Protein AF-A0A933IPL4-F1 (afdb_monomer_lite)

Secondary structure (DSSP, 8-state):
-----------HHHHTTTSTTTGGGG--SS---HHHHSSSSPPPPEEE--HHHHHHHHTTS-GGGGGGS----HHHHHHTT-EEEEETTSSEEEEE-TT-BEEEEEE-TTT--HHHHHHHHHHTT--EEEEE-GGGHHHHHHHTTTEEEEEEE---GGGPPTT--HHHH--PPEEEEEE-----HHHHHHHHHHHHHHHHHHHHHHHHHT--

Foldseek 3Di:
DDDDDPDDDDDPVVVVPPPPPPPVVPDDPDDDCPPPVPPPDDQFDKDWDQQVLLLVLLVLAPPLCPQFADNDHRVRCVVQVWGKMATPVSQWIWIQGPVQEIHRTDGHPPRPCNLSRLLVSVVVRRFKYKGQQQPNPVVVSNVVVQKDWDDKAWFDPVPRGPPDDCVVRNGGIITMIGHDPPPDVVVVVVVVVVVVVVVVVVVVVVVVVVPD

Radius of gyration: 25.75 Å; chains: 1; bounding box: 96×57×55 Å

pLDDT: mean 77.84, std 23.35, range [32.56, 98.81]

Sequence (212 aa):
MTDSPRWEEWTEEKIRTTELDYEDSIRTPGQTNVAAYETEKPKTVYRRAEPEEFIQQRDRIPDRLRPFVTPYNALEYRDMKTRLYLSESGRSGYGITKDGDLISLFSLPKAKEGPAAVADAVQNGAKKLDCIDSERFLTQFYGRFGFTEYDRLKWDDQYAPEGWDYKRWGRPDIVFMRIKERSTWREQKNWEGWKKNTWKAWAKFSAMHAST

Structure (mmCIF, N/CA/C/O backbone):
data_AF-A0A933IPL4-F1
#
_entry.id   AF-A0A933IPL4-F1
#
loop_
_atom_site.group_PDB
_atom_site.id
_atom_site.type_symbol
_atom_site.label_atom_id
_atom_site.label_alt_id
_atom_site.label_comp_id
_atom_site.label_asym_id
_atom_site.label_entity_id
_atom_site.label_seq_id
_atom_site.pdbx_PDB_ins_code
_atom_site.Cartn_x
_atom_site.Cartn_y
_atom_site.Cartn_z
_atom_site.occupancy
_atom_site.B_iso_or_equiv
_atom_site.auth_seq_id
_atom_site.auth_comp_id
_atom_site.auth_asym_id
_atom_site.auth_atom_id
_atom_site.pdbx_PDB_model_num
ATOM 1 N N . MET A 1 1 ? 48.670 6.827 -22.826 1.00 36.44 1 MET A N 1
ATOM 2 C CA . MET A 1 1 ? 49.132 5.905 -21.767 1.00 36.44 1 MET A CA 1
ATOM 3 C C . MET A 1 1 ? 48.706 6.527 -20.447 1.00 36.44 1 MET A C 1
ATOM 5 O O . MET A 1 1 ? 49.321 7.487 -20.019 1.00 36.44 1 MET A O 1
ATOM 9 N N . THR A 1 2 ? 47.414 6.369 -20.154 1.00 38.34 2 THR A N 1
ATOM 10 C CA . THR A 1 2 ? 46.850 5.555 -19.053 1.00 38.34 2 THR A CA 1
ATOM 11 C C . THR A 1 2 ? 46.889 6.300 -17.726 1.00 38.34 2 THR A C 1
ATOM 13 O O . THR A 1 2 ? 47.802 6.119 -16.925 1.00 38.34 2 THR A O 1
ATOM 16 N N . ASP A 1 3 ? 45.839 7.103 -17.533 1.00 42.00 3 ASP A N 1
ATOM 17 C CA . ASP A 1 3 ? 45.194 7.282 -16.236 1.00 42.00 3 ASP A CA 1
ATOM 18 C C . ASP A 1 3 ? 44.985 5.916 -15.579 1.00 42.00 3 ASP A C 1
ATOM 20 O O . ASP A 1 3 ? 44.485 4.981 -16.213 1.00 42.00 3 ASP A O 1
ATOM 24 N N . SER A 1 4 ? 45.345 5.818 -14.305 1.00 35.34 4 SER A N 1
ATOM 25 C CA . SER A 1 4 ? 44.874 4.759 -13.422 1.00 35.34 4 SER A CA 1
ATOM 26 C C . SER A 1 4 ? 44.247 5.424 -12.194 1.00 35.34 4 SER A C 1
ATOM 28 O O . SER A 1 4 ? 44.805 6.406 -11.694 1.00 35.34 4 SER A O 1
ATOM 30 N N . PRO A 1 5 ? 43.059 4.979 -11.752 1.00 37.34 5 PRO A N 1
ATOM 31 C CA . PRO A 1 5 ? 42.194 5.778 -10.907 1.00 37.34 5 PRO A CA 1
ATOM 32 C C . PRO A 1 5 ? 42.639 5.769 -9.447 1.00 37.34 5 PRO A C 1
ATOM 34 O O . PRO A 1 5 ? 43.244 4.823 -8.954 1.00 37.34 5 PRO A O 1
ATOM 37 N N . ARG A 1 6 ? 42.253 6.839 -8.756 1.00 38.72 6 ARG A N 1
ATOM 38 C CA . ARG A 1 6 ? 42.353 7.068 -7.316 1.00 38.72 6 ARG A CA 1
ATOM 39 C C . ARG A 1 6 ? 41.431 6.111 -6.545 1.00 38.72 6 ARG A C 1
ATOM 41 O O . ARG A 1 6 ? 40.354 6.502 -6.103 1.00 38.72 6 ARG A O 1
ATOM 48 N N . TRP A 1 7 ? 41.830 4.850 -6.420 1.00 32.97 7 TRP A N 1
ATOM 49 C CA . TRP A 1 7 ? 41.319 3.945 -5.394 1.00 32.97 7 TRP A CA 1
ATOM 50 C C . TRP A 1 7 ? 42.180 4.149 -4.142 1.00 32.97 7 TRP A C 1
ATOM 52 O O . TRP A 1 7 ? 43.315 3.703 -4.063 1.00 32.97 7 TRP A O 1
ATOM 62 N N . GLU A 1 8 ? 41.664 4.910 -3.182 1.00 38.91 8 GLU A N 1
ATOM 63 C CA . GLU A 1 8 ? 42.169 4.854 -1.811 1.00 38.91 8 GLU A CA 1
ATOM 64 C C . GLU A 1 8 ? 41.696 3.528 -1.194 1.00 38.91 8 GLU A C 1
ATOM 66 O O . GLU A 1 8 ? 40.549 3.112 -1.376 1.00 38.91 8 GLU A O 1
ATOM 71 N N . GLU A 1 9 ? 42.626 2.847 -0.530 1.00 40.50 9 GLU A N 1
ATOM 72 C CA . GLU A 1 9 ? 42.471 1.558 0.138 1.00 40.50 9 GLU A CA 1
ATOM 73 C C . GLU A 1 9 ? 41.292 1.565 1.120 1.00 40.50 9 GLU A C 1
ATOM 75 O O . GLU A 1 9 ? 41.250 2.326 2.088 1.00 40.50 9 GLU A O 1
ATOM 80 N N . TRP A 1 10 ? 40.331 0.674 0.887 1.00 35.44 10 TRP A N 1
ATOM 81 C CA . TRP A 1 10 ? 39.256 0.388 1.827 1.00 35.44 10 TRP A CA 1
ATOM 82 C C . TRP A 1 10 ? 39.732 -0.701 2.783 1.00 35.44 10 TRP A C 1
ATOM 84 O O . TRP A 1 10 ? 39.786 -1.873 2.419 1.00 35.44 10 TRP A O 1
ATOM 94 N N . THR A 1 11 ? 40.102 -0.322 4.004 1.00 47.53 11 THR A N 1
ATOM 95 C CA . THR A 1 11 ? 40.384 -1.283 5.073 1.00 47.53 11 THR A CA 1
ATOM 96 C C . THR A 1 11 ? 39.074 -1.863 5.622 1.00 47.53 11 THR A C 1
ATOM 98 O O . THR A 1 11 ? 38.075 -1.151 5.771 1.00 47.53 11 THR A O 1
ATOM 101 N N . GLU A 1 12 ? 39.075 -3.163 5.941 1.00 43.59 12 GLU A N 1
ATOM 102 C CA . GLU A 1 12 ? 37.914 -3.945 6.422 1.00 43.59 12 GLU A CA 1
ATOM 103 C C . GLU A 1 12 ? 37.214 -3.349 7.664 1.00 43.59 12 GLU A C 1
ATOM 105 O O . GLU A 1 12 ? 36.068 -3.673 7.972 1.00 43.59 12 GLU A O 1
ATOM 110 N N . GLU A 1 13 ? 37.865 -2.421 8.361 1.00 44.38 13 GLU A N 1
ATOM 111 C CA . GLU A 1 13 ? 37.359 -1.776 9.571 1.00 44.38 13 GLU A CA 1
ATOM 112 C C . GLU A 1 13 ? 36.246 -0.740 9.296 1.00 44.38 13 GLU A C 1
ATOM 114 O O . GLU A 1 13 ? 35.365 -0.541 10.135 1.00 44.38 13 GLU A O 1
ATOM 119 N N . LYS A 1 14 ? 36.202 -0.128 8.098 1.00 39.56 14 LYS A N 1
ATOM 120 C CA . LYS A 1 14 ? 35.156 0.857 7.734 1.00 39.56 14 LYS A CA 1
ATOM 121 C C . LYS A 1 14 ? 33.861 0.241 7.201 1.00 39.56 14 LYS A C 1
ATOM 123 O O . LYS A 1 14 ? 32.810 0.869 7.310 1.00 39.56 14 LYS A O 1
ATOM 128 N N . ILE A 1 15 ? 33.907 -0.987 6.684 1.00 42.38 15 ILE A N 1
ATOM 129 C CA . ILE A 1 15 ? 32.696 -1.725 6.284 1.00 42.38 15 ILE A CA 1
ATOM 130 C C . ILE A 1 15 ? 31.908 -2.142 7.540 1.00 42.38 15 ILE A C 1
ATOM 132 O O . ILE A 1 15 ? 30.682 -2.086 7.566 1.00 42.38 15 ILE A O 1
ATOM 136 N N . ARG A 1 16 ? 32.605 -2.409 8.653 1.00 37.16 16 ARG A N 1
ATOM 137 C CA . ARG A 1 16 ? 31.986 -2.816 9.922 1.00 37.16 16 ARG A CA 1
ATOM 138 C C . ARG A 1 16 ? 31.148 -1.753 10.637 1.00 37.16 16 ARG A C 1
ATOM 140 O O . ARG A 1 16 ? 30.399 -2.112 11.529 1.00 37.16 16 ARG A O 1
ATOM 147 N N . THR A 1 17 ? 31.215 -0.470 10.293 1.00 38.16 17 THR A N 1
ATOM 148 C CA . THR A 1 17 ? 30.476 0.571 11.047 1.00 38.16 17 THR A CA 1
ATOM 149 C C . THR A 1 17 ? 29.236 1.117 10.343 1.00 38.16 17 THR A C 1
ATOM 151 O O . THR A 1 17 ? 28.548 1.957 10.910 1.00 38.16 17 THR A O 1
ATOM 154 N N . THR A 1 18 ? 28.892 0.629 9.144 1.00 43.09 18 THR A N 1
ATOM 155 C CA . THR A 1 18 ? 27.671 1.073 8.432 1.00 43.09 18 THR A CA 1
ATOM 156 C C . THR A 1 18 ? 26.669 -0.038 8.112 1.00 43.09 18 THR A C 1
ATOM 158 O O . THR A 1 18 ? 25.567 0.260 7.656 1.00 43.09 18 THR A O 1
ATOM 161 N N . GLU A 1 19 ? 26.989 -1.291 8.448 1.00 43.50 19 GLU A N 1
ATOM 162 C CA . GLU A 1 19 ? 26.117 -2.460 8.242 1.00 43.50 19 GLU A CA 1
ATOM 163 C C . GLU A 1 19 ? 25.678 -3.145 9.556 1.00 43.50 19 GLU A C 1
ATOM 165 O O . GLU A 1 19 ? 24.905 -4.097 9.539 1.00 43.50 19 GLU A O 1
ATOM 170 N N . LEU A 1 20 ? 26.109 -2.630 10.716 1.00 37.59 20 LEU A N 1
ATOM 171 C CA . LEU A 1 20 ? 25.911 -3.267 12.028 1.00 37.59 20 LEU A CA 1
ATOM 172 C C . LEU A 1 20 ? 24.701 -2.766 12.847 1.00 37.59 20 LEU A C 1
ATOM 174 O O . LEU A 1 20 ? 24.453 -3.282 13.929 1.00 37.59 20 LEU A O 1
ATOM 178 N N . ASP A 1 21 ? 23.874 -1.856 12.318 1.00 38.78 21 ASP A N 1
ATOM 179 C CA . ASP A 1 21 ? 22.702 -1.332 13.053 1.00 38.78 21 ASP A CA 1
ATOM 180 C C . ASP A 1 21 ? 21.362 -2.015 12.697 1.00 38.78 21 ASP A C 1
ATOM 182 O O . ASP A 1 21 ? 20.320 -1.675 13.265 1.00 38.78 21 ASP A O 1
ATOM 186 N N . TYR A 1 22 ? 21.342 -2.970 11.756 1.00 41.03 22 TYR A N 1
ATOM 187 C CA . TYR A 1 22 ? 20.118 -3.706 11.392 1.00 41.03 22 TYR A CA 1
ATOM 188 C C . TYR A 1 22 ? 20.141 -5.167 11.861 1.00 41.03 22 TYR A C 1
ATOM 190 O O . TYR A 1 22 ? 19.152 -5.642 12.425 1.00 41.03 22 TYR A O 1
ATOM 198 N N . GLU A 1 23 ? 21.270 -5.863 11.709 1.00 43.59 23 GLU A N 1
ATOM 199 C CA . GLU A 1 23 ? 21.352 -7.309 11.964 1.00 43.59 23 GLU A CA 1
ATOM 200 C C . GLU A 1 23 ? 21.628 -7.684 13.431 1.00 43.59 23 GLU A C 1
ATOM 202 O O . GLU A 1 23 ? 21.200 -8.752 13.871 1.00 43.59 23 GLU A O 1
ATOM 207 N N . ASP A 1 24 ? 22.213 -6.792 14.239 1.00 37.38 24 ASP A N 1
ATOM 208 C CA . ASP A 1 24 ? 22.470 -7.061 15.667 1.00 37.38 24 ASP A CA 1
ATOM 209 C C . ASP A 1 24 ? 21.214 -6.893 16.553 1.00 37.38 24 ASP A C 1
ATOM 211 O O . ASP A 1 24 ? 21.185 -7.276 17.722 1.00 37.38 24 ASP A O 1
ATOM 215 N N . SER A 1 25 ? 20.107 -6.399 15.982 1.00 42.03 25 SER A N 1
ATOM 216 C CA . SER A 1 25 ? 18.812 -6.302 16.673 1.00 42.03 25 SER A CA 1
ATOM 217 C C . SER A 1 25 ? 18.044 -7.632 16.767 1.00 42.03 25 SER A C 1
ATOM 219 O O . SER A 1 25 ? 16.990 -7.684 17.404 1.00 42.03 25 SER A O 1
ATOM 221 N N . ILE A 1 26 ? 18.551 -8.715 16.159 1.00 44.62 26 ILE A N 1
ATOM 222 C CA . ILE A 1 26 ? 17.822 -9.992 16.031 1.00 44.62 26 ILE A CA 1
ATOM 223 C C . ILE A 1 26 ? 18.583 -11.184 16.639 1.00 44.62 26 ILE A C 1
ATOM 225 O O . ILE A 1 26 ? 18.205 -12.338 16.424 1.00 44.62 26 ILE A O 1
ATOM 229 N N . ARG A 1 27 ? 19.635 -10.964 17.445 1.00 37.75 27 ARG A N 1
ATOM 230 C CA . ARG A 1 27 ? 20.397 -12.092 18.005 1.00 37.75 27 ARG A CA 1
ATOM 231 C C . ARG A 1 27 ? 20.891 -11.925 19.444 1.00 37.75 27 ARG A C 1
ATOM 233 O O . ARG A 1 27 ? 22.086 -11.970 19.686 1.00 37.75 27 ARG A O 1
ATOM 240 N N . THR A 1 28 ? 19.957 -11.981 20.399 1.00 34.06 28 THR A N 1
ATOM 241 C CA . THR A 1 28 ? 20.199 -12.691 21.675 1.00 34.06 28 THR A CA 1
ATOM 242 C C . THR A 1 28 ? 18.903 -13.348 22.172 1.00 34.06 28 THR A C 1
ATOM 244 O O . THR A 1 28 ? 17.936 -12.643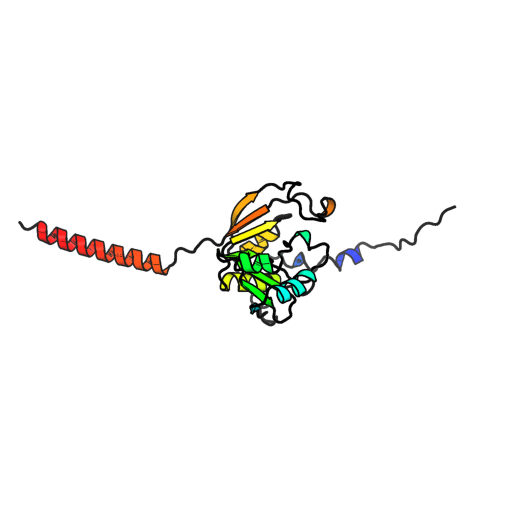 22.464 1.00 34.06 28 THR A O 1
ATOM 247 N N . PRO A 1 29 ? 18.825 -14.689 22.281 1.00 38.66 29 PRO A N 1
ATOM 248 C CA . PRO A 1 29 ? 17.703 -15.360 22.923 1.00 38.66 29 PRO A CA 1
ATOM 249 C C . PRO A 1 29 ? 17.846 -15.228 24.440 1.00 38.66 29 PRO A C 1
ATOM 251 O O . PRO A 1 29 ? 18.751 -15.805 25.035 1.00 38.66 29 PRO A O 1
ATOM 254 N N . GLY A 1 30 ? 16.926 -14.492 25.060 1.00 39.44 30 GLY A N 1
ATOM 255 C CA . GLY A 1 30 ? 16.813 -14.399 26.513 1.00 39.44 30 GLY A CA 1
ATOM 256 C C . GLY A 1 30 ? 17.152 -13.008 27.035 1.00 39.44 30 GLY A C 1
ATOM 257 O O . GLY A 1 30 ? 18.313 -12.660 27.185 1.00 39.44 30 GLY A O 1
ATOM 258 N N . GLN A 1 31 ? 16.096 -12.263 27.366 1.00 45.09 31 GLN A N 1
ATOM 259 C CA . GLN A 1 31 ? 16.105 -10.977 28.075 1.00 45.09 31 GLN A CA 1
ATOM 260 C C . GLN A 1 31 ? 16.617 -9.763 27.284 1.00 45.09 31 GLN A C 1
ATOM 262 O O . GLN A 1 31 ? 17.688 -9.237 27.560 1.00 45.09 31 GLN A O 1
ATOM 267 N N . THR A 1 32 ? 15.778 -9.200 26.410 1.00 32.56 32 THR A N 1
ATOM 268 C CA . THR A 1 32 ? 15.854 -7.762 26.103 1.00 32.56 32 THR A CA 1
ATOM 269 C C . THR A 1 32 ? 14.469 -7.119 26.083 1.00 32.56 32 THR A C 1
ATOM 271 O O . THR A 1 32 ? 13.467 -7.692 25.656 1.00 32.56 32 THR A O 1
ATOM 274 N N . ASN A 1 33 ? 14.431 -5.917 26.649 1.00 39.31 33 ASN A N 1
ATOM 275 C CA . ASN A 1 33 ? 13.271 -5.093 26.956 1.00 39.31 33 ASN A CA 1
ATOM 276 C C . ASN A 1 33 ? 12.497 -4.651 25.702 1.00 39.31 33 ASN A C 1
ATOM 278 O O . ASN A 1 33 ? 12.610 -3.502 25.275 1.00 39.31 33 ASN A O 1
ATOM 282 N N . VAL A 1 34 ? 11.645 -5.522 25.154 1.00 43.66 34 VAL A N 1
ATOM 283 C CA . VAL A 1 34 ? 10.682 -5.129 24.106 1.00 43.66 34 VAL A CA 1
ATOM 284 C C . VAL A 1 34 ? 9.763 -3.984 24.545 1.00 43.66 34 VAL A C 1
ATOM 286 O O . VAL A 1 34 ? 9.366 -3.146 23.746 1.00 43.66 34 VAL A O 1
ATOM 289 N N . ALA A 1 35 ? 9.511 -3.884 25.851 1.00 38.50 35 ALA A N 1
ATOM 290 C CA . ALA A 1 35 ? 8.679 -2.844 26.436 1.00 38.50 35 ALA A CA 1
ATOM 291 C C . ALA A 1 35 ? 9.322 -1.441 26.453 1.00 38.50 35 ALA A C 1
ATOM 293 O O . ALA A 1 35 ? 8.598 -0.482 26.681 1.00 38.50 35 ALA A O 1
ATOM 294 N N . ALA A 1 36 ? 10.639 -1.298 26.234 1.00 33.72 36 ALA A N 1
ATOM 295 C CA . ALA A 1 36 ? 11.331 -0.005 26.353 1.00 33.72 36 ALA A CA 1
ATOM 296 C C . ALA A 1 36 ? 11.644 0.672 25.003 1.00 33.72 36 ALA A C 1
ATOM 298 O O . ALA A 1 36 ? 11.744 1.894 24.949 1.00 33.72 36 ALA A O 1
ATOM 299 N N . TYR A 1 37 ? 11.761 -0.074 23.893 1.00 36.03 37 TYR A N 1
ATOM 300 C CA . TYR A 1 37 ? 11.987 0.541 22.570 1.00 36.03 37 TYR A CA 1
ATOM 301 C C . TYR A 1 37 ? 10.705 1.126 21.952 1.00 36.03 37 TYR A C 1
ATOM 303 O O . TYR A 1 37 ? 10.768 1.956 21.044 1.00 36.03 37 TYR A O 1
ATOM 311 N N . GLU A 1 38 ? 9.535 0.682 22.416 1.00 45.28 38 GLU A N 1
ATOM 312 C CA . GLU A 1 38 ? 8.224 1.122 21.924 1.00 45.28 38 GLU A CA 1
ATOM 313 C C . GLU A 1 38 ? 7.713 2.393 22.622 1.00 45.28 38 GLU A C 1
ATOM 315 O O . GLU A 1 38 ? 6.836 3.068 22.088 1.00 45.28 38 GLU A O 1
ATOM 320 N N . THR A 1 39 ? 8.270 2.765 23.779 1.00 39.59 39 THR A N 1
ATOM 321 C CA . THR A 1 39 ? 7.699 3.803 24.656 1.00 39.59 39 THR A CA 1
ATOM 322 C C . THR A 1 39 ? 8.099 5.243 24.333 1.00 39.59 39 THR A C 1
ATOM 324 O O . THR A 1 39 ? 7.490 6.157 24.881 1.00 39.59 39 THR A O 1
ATOM 327 N N . GLU A 1 40 ? 9.072 5.485 23.447 1.00 53.03 40 GLU A N 1
ATOM 328 C CA . GLU A 1 40 ? 9.595 6.847 23.201 1.00 53.03 40 GLU A CA 1
ATOM 329 C C . GLU A 1 40 ? 9.229 7.453 21.840 1.00 53.03 40 GLU A C 1
ATOM 331 O O . GLU A 1 40 ? 9.386 8.660 21.642 1.00 53.03 40 GLU A O 1
ATOM 336 N N . LYS A 1 41 ? 8.713 6.669 20.883 1.00 54.09 41 LYS A N 1
ATOM 337 C CA . LYS A 1 41 ? 8.243 7.259 19.623 1.00 54.09 41 LYS A CA 1
ATOM 338 C C . LYS A 1 41 ? 6.831 7.807 19.794 1.00 54.09 41 LYS A C 1
ATOM 340 O O . LYS A 1 41 ? 5.950 7.059 20.221 1.00 54.09 41 LYS A O 1
ATOM 345 N N . PRO A 1 42 ? 6.572 9.070 19.408 1.00 61.97 42 PRO A N 1
ATOM 346 C CA . PRO A 1 42 ? 5.211 9.573 19.378 1.00 61.97 42 PRO A CA 1
ATOM 347 C C . PRO A 1 42 ? 4.375 8.667 18.473 1.00 61.97 42 PRO A C 1
ATOM 349 O O . PRO A 1 42 ? 4.783 8.323 17.359 1.00 61.97 42 PRO A O 1
ATOM 352 N N . LYS A 1 43 ? 3.215 8.252 18.983 1.00 78.12 43 LYS A N 1
ATOM 353 C CA . LYS A 1 43 ? 2.253 7.437 18.247 1.00 78.12 43 LYS A CA 1
ATOM 354 C C . LYS A 1 43 ? 1.910 8.149 16.937 1.00 78.12 43 LYS A C 1
ATOM 356 O O . LYS A 1 43 ? 1.387 9.259 16.965 1.00 78.12 43 LYS A O 1
ATOM 361 N N . THR A 1 44 ? 2.189 7.521 15.797 1.00 88.19 44 THR A N 1
ATOM 362 C CA . THR A 1 44 ? 1.749 8.039 14.497 1.00 88.19 44 THR A CA 1
ATOM 363 C C . THR A 1 44 ? 0.223 8.023 14.452 1.00 88.19 44 THR A C 1
ATOM 365 O O . THR A 1 44 ? -0.390 6.977 14.670 1.00 88.19 44 THR A O 1
ATOM 368 N N . VAL A 1 45 ? -0.382 9.177 14.186 1.00 93.94 45 VAL A N 1
ATOM 369 C CA . VAL A 1 45 ? -1.834 9.332 14.058 1.00 93.94 45 VAL A CA 1
ATOM 370 C C . VAL A 1 45 ? -2.200 9.363 12.580 1.00 93.94 45 VAL A C 1
ATOM 372 O O . VAL A 1 45 ? -1.526 10.027 11.789 1.00 93.94 45 VAL A O 1
ATOM 375 N N . TYR A 1 46 ? -3.260 8.638 12.219 1.00 97.31 46 TYR A N 1
ATOM 376 C CA . TYR A 1 46 ? -3.795 8.581 10.864 1.00 97.31 46 TYR A CA 1
ATOM 377 C C . TYR A 1 46 ? -5.164 9.245 10.799 1.00 97.31 46 TYR A C 1
ATOM 379 O O . TYR A 1 46 ? -5.990 9.108 11.702 1.00 97.31 46 TYR A O 1
ATOM 387 N N . ARG A 1 47 ? -5.424 9.927 9.686 1.00 97.75 47 ARG A N 1
ATOM 388 C CA . ARG A 1 47 ? -6.724 10.528 9.374 1.00 97.75 47 ARG A CA 1
ATOM 389 C C . ARG A 1 47 ? -7.211 10.088 8.004 1.00 97.75 47 ARG A C 1
ATOM 391 O O . ARG A 1 47 ? -6.418 9.669 7.165 1.00 97.75 47 ARG A O 1
ATOM 398 N N . ARG A 1 48 ? -8.516 10.239 7.762 1.00 98.12 48 ARG A N 1
ATOM 399 C CA . ARG A 1 48 ? -9.105 10.084 6.425 1.00 98.12 48 ARG A CA 1
ATOM 400 C C . ARG A 1 48 ? -8.455 11.091 5.465 1.00 98.12 48 ARG A C 1
ATOM 402 O O . ARG A 1 48 ? -8.195 12.234 5.850 1.00 98.12 48 ARG A O 1
ATOM 409 N N . ALA A 1 49 ? -8.202 10.651 4.239 1.00 98.06 49 ALA A N 1
ATOM 410 C CA . ALA A 1 49 ? -7.656 11.478 3.171 1.00 98.06 49 ALA A CA 1
ATOM 411 C C . ALA A 1 49 ? -8.511 11.351 1.908 1.00 98.06 49 ALA A C 1
ATOM 413 O O . ALA A 1 49 ? -9.070 10.282 1.638 1.00 98.06 49 ALA A O 1
ATOM 414 N N . GLU A 1 50 ? -8.581 12.435 1.140 1.00 98.38 50 GLU A N 1
ATOM 415 C CA . GLU A 1 50 ? -9.150 12.413 -0.207 1.00 98.38 50 GLU A CA 1
ATOM 416 C C . GLU A 1 50 ? -8.140 11.813 -1.203 1.00 98.38 50 GLU A C 1
ATOM 418 O O . GLU A 1 50 ? -6.926 11.912 -0.980 1.00 98.38 50 GLU A O 1
ATOM 423 N N . PRO A 1 51 ? -8.598 11.192 -2.307 1.00 98.62 51 PRO A N 1
ATOM 424 C CA . PRO A 1 51 ? -7.713 10.524 -3.259 1.00 98.62 51 PRO A CA 1
ATOM 425 C C . PRO A 1 51 ? -6.591 11.404 -3.812 1.00 98.62 51 PRO A C 1
ATOM 427 O O . PRO A 1 51 ? -5.450 10.956 -3.883 1.00 98.62 51 PRO A O 1
ATOM 430 N N . GLU A 1 52 ? -6.877 12.657 -4.167 1.00 98.50 52 GLU A N 1
ATOM 431 C CA . GLU A 1 52 ? -5.884 13.574 -4.735 1.00 98.50 52 GLU A CA 1
ATOM 432 C C . GLU A 1 52 ? -4.755 13.870 -3.745 1.00 98.50 52 GLU A C 1
ATOM 434 O O . GLU A 1 52 ? -3.580 13.834 -4.107 1.00 98.50 52 GLU A O 1
ATOM 439 N N . GLU A 1 53 ? -5.101 14.115 -2.481 1.00 98.12 53 GLU A N 1
ATOM 440 C CA . GLU A 1 53 ? -4.127 14.347 -1.416 1.00 98.12 53 GLU A CA 1
ATOM 441 C C . GLU A 1 53 ? -3.282 13.094 -1.158 1.00 98.12 53 GLU A C 1
ATOM 443 O O . GLU A 1 53 ? -2.057 13.167 -1.048 1.00 98.12 53 GLU A O 1
ATOM 448 N N . PHE A 1 54 ? -3.931 11.931 -1.087 1.00 98.62 54 PHE A N 1
ATOM 449 C CA . PHE A 1 54 ? -3.254 10.658 -0.879 1.00 98.62 54 PHE A CA 1
ATOM 450 C C . PHE A 1 54 ? -2.227 10.375 -1.977 1.00 98.62 54 PHE A C 1
ATOM 452 O O . PHE A 1 54 ? -1.083 10.026 -1.679 1.00 98.62 54 PHE A O 1
ATOM 459 N N . ILE A 1 55 ? -2.619 10.575 -3.238 1.00 98.50 55 ILE A N 1
ATOM 460 C CA . ILE A 1 55 ? -1.759 10.376 -4.408 1.00 98.50 55 ILE A CA 1
ATOM 461 C C . ILE A 1 55 ? -0.546 11.306 -4.347 1.00 98.50 55 ILE A C 1
ATOM 463 O O . ILE A 1 55 ? 0.575 10.834 -4.520 1.00 98.50 55 ILE A O 1
ATOM 467 N N . GLN A 1 56 ? -0.731 12.587 -4.002 1.00 98.31 56 GLN A N 1
ATOM 468 C CA . GLN A 1 56 ? 0.388 13.527 -3.854 1.00 98.31 56 GLN A CA 1
ATOM 469 C C . GLN A 1 56 ? 1.438 13.045 -2.844 1.00 98.31 56 GLN A C 1
ATOM 471 O O . GLN A 1 56 ? 2.630 13.255 -3.057 1.00 98.31 56 GLN A O 1
ATOM 476 N N . GLN A 1 57 ? 1.023 12.399 -1.748 1.00 98.12 57 GLN A N 1
ATOM 477 C CA . GLN A 1 57 ? 1.964 11.880 -0.751 1.00 98.12 57 GLN A CA 1
ATOM 478 C C . GLN A 1 57 ? 2.580 10.540 -1.158 1.00 98.12 57 GLN A C 1
ATOM 480 O O . GLN A 1 57 ? 3.792 10.359 -1.015 1.00 98.12 57 GLN A O 1
ATOM 485 N N . ARG A 1 58 ? 1.772 9.619 -1.695 1.00 97.69 58 ARG A N 1
ATOM 486 C CA . ARG A 1 58 ? 2.227 8.320 -2.209 1.00 97.69 58 ARG A CA 1
ATOM 487 C C . ARG A 1 58 ? 3.272 8.501 -3.307 1.00 97.69 58 ARG A C 1
ATOM 489 O O . ARG A 1 58 ? 4.290 7.821 -3.304 1.00 97.69 58 ARG A O 1
ATOM 496 N N . ASP A 1 59 ? 3.080 9.457 -4.208 1.00 96.88 59 ASP A N 1
ATOM 497 C CA . ASP A 1 59 ? 3.958 9.635 -5.368 1.00 96.88 59 ASP A CA 1
ATOM 498 C C . ASP A 1 59 ? 5.317 10.270 -5.009 1.00 96.88 59 ASP A C 1
ATOM 500 O O . ASP A 1 59 ? 6.201 10.376 -5.855 1.00 96.88 59 ASP A O 1
ATOM 504 N N . ARG A 1 60 ? 5.542 10.606 -3.729 1.00 96.69 60 ARG A N 1
ATOM 505 C CA . ARG A 1 60 ? 6.867 10.960 -3.182 1.00 96.69 60 ARG A CA 1
ATOM 506 C C . ARG A 1 60 ? 7.748 9.735 -2.911 1.00 96.69 60 ARG A C 1
ATOM 508 O O . ARG A 1 60 ? 8.894 9.893 -2.481 1.00 96.69 60 ARG A O 1
ATOM 515 N N . ILE A 1 61 ? 7.223 8.518 -3.084 1.00 94.12 61 ILE A N 1
ATOM 516 C CA . ILE A 1 61 ? 8.003 7.281 -2.988 1.00 94.12 61 ILE A CA 1
ATOM 517 C C . ILE A 1 61 ? 9.139 7.330 -4.027 1.00 94.12 61 ILE A C 1
ATOM 519 O O . ILE A 1 61 ? 8.878 7.600 -5.197 1.00 94.12 61 ILE A O 1
ATOM 523 N N . PRO A 1 62 ? 10.400 7.050 -3.639 1.00 93.12 62 PRO A N 1
ATOM 524 C CA . PRO A 1 62 ? 11.511 7.022 -4.587 1.00 93.12 62 PRO A CA 1
ATOM 525 C C . PRO A 1 62 ? 11.292 5.991 -5.696 1.00 93.12 62 PRO A C 1
ATOM 527 O O . PRO A 1 62 ? 10.805 4.898 -5.408 1.00 93.12 62 PRO A O 1
ATOM 530 N N . ASP A 1 63 ? 11.762 6.272 -6.913 1.00 91.19 63 ASP A N 1
ATOM 531 C CA . ASP A 1 63 ? 11.518 5.426 -8.095 1.00 91.19 63 ASP A CA 1
ATOM 532 C C . ASP A 1 63 ? 11.844 3.946 -7.877 1.00 91.19 63 ASP A C 1
ATOM 534 O O . ASP A 1 63 ? 11.052 3.080 -8.233 1.00 91.19 63 ASP A O 1
ATOM 538 N N . ARG A 1 64 ? 12.934 3.642 -7.158 1.00 88.81 64 ARG A N 1
ATOM 539 C CA . ARG A 1 64 ? 13.333 2.260 -6.825 1.00 88.81 64 ARG A CA 1
ATOM 540 C C . ARG A 1 64 ? 12.295 1.451 -6.028 1.00 88.81 64 ARG A C 1
ATOM 542 O O . ARG A 1 64 ? 12.471 0.247 -5.882 1.00 88.81 64 ARG A O 1
ATOM 549 N N . LEU A 1 65 ? 11.306 2.110 -5.420 1.00 88.44 65 LEU A N 1
ATOM 550 C CA . LEU A 1 65 ? 10.251 1.502 -4.603 1.00 88.44 65 LEU A CA 1
ATOM 551 C C . LEU A 1 65 ? 8.860 1.607 -5.249 1.00 88.44 65 LEU A C 1
ATOM 553 O O . LEU A 1 65 ? 7.944 0.929 -4.791 1.00 88.44 65 LEU A O 1
ATOM 557 N N . ARG A 1 66 ? 8.686 2.421 -6.299 1.00 90.50 66 ARG A N 1
ATOM 558 C CA . ARG A 1 66 ? 7.393 2.592 -6.988 1.00 90.50 66 ARG A CA 1
ATOM 559 C C . ARG A 1 66 ? 6.816 1.281 -7.542 1.00 90.50 66 ARG A C 1
ATOM 561 O O . ARG A 1 66 ? 5.615 1.096 -7.375 1.00 90.50 66 ARG A O 1
ATOM 568 N N . PRO A 1 67 ? 7.616 0.333 -8.076 1.00 90.62 67 PRO A N 1
ATOM 569 C CA . PRO A 1 67 ? 7.098 -0.952 -8.554 1.00 90.62 67 PRO A CA 1
ATOM 570 C C . PRO A 1 67 ? 6.359 -1.794 -7.500 1.00 90.62 67 PRO A C 1
ATOM 572 O O . PRO A 1 67 ? 5.608 -2.693 -7.854 1.00 90.62 67 PRO A O 1
ATOM 575 N N . PHE A 1 68 ? 6.550 -1.517 -6.206 1.00 89.69 68 PHE A N 1
ATOM 576 C CA . PHE A 1 68 ? 5.907 -2.251 -5.110 1.00 89.69 68 PHE A CA 1
ATOM 577 C C . PHE A 1 68 ? 4.554 -1.667 -4.685 1.00 89.69 68 PHE A C 1
ATOM 579 O O . PHE A 1 68 ? 3.929 -2.189 -3.762 1.00 89.69 68 PHE A O 1
ATOM 586 N N . VAL A 1 69 ? 4.108 -0.571 -5.305 1.00 91.81 69 VAL A N 1
ATOM 587 C CA . VAL A 1 69 ? 2.849 0.097 -4.964 1.00 91.81 69 VAL A CA 1
ATOM 588 C C . VAL A 1 69 ? 2.086 0.422 -6.241 1.00 91.81 69 VAL A C 1
ATOM 590 O O . VAL A 1 69 ? 2.510 1.265 -7.027 1.00 91.81 69 VAL A O 1
ATOM 593 N N . THR A 1 70 ? 0.920 -0.201 -6.423 1.00 92.81 70 THR A N 1
ATOM 594 C CA . THR A 1 70 ? 0.058 0.050 -7.585 1.00 92.81 70 THR A CA 1
ATOM 595 C C . THR A 1 70 ? -0.361 1.527 -7.651 1.00 92.81 70 THR A C 1
ATOM 597 O O . THR A 1 70 ? -0.925 2.042 -6.673 1.00 92.81 70 THR A O 1
ATOM 600 N N . PRO A 1 71 ? -0.123 2.226 -8.778 1.00 93.81 71 PRO A N 1
ATOM 601 C CA . PRO A 1 71 ? -0.341 3.663 -8.901 1.00 93.81 71 PRO A CA 1
ATOM 602 C C . PRO A 1 71 ? -1.799 4.007 -9.251 1.00 93.81 71 PRO A C 1
ATOM 604 O O . PRO A 1 71 ? -2.047 4.738 -10.205 1.00 93.81 71 PRO A O 1
ATOM 607 N N . TYR A 1 72 ? -2.769 3.513 -8.471 1.00 96.81 72 TYR A N 1
ATOM 608 C CA . TYR A 1 72 ? -4.188 3.821 -8.692 1.00 96.81 72 TYR A CA 1
ATOM 609 C C . TYR A 1 72 ? -4.435 5.333 -8.777 1.00 96.81 72 TYR A C 1
ATOM 611 O O . TYR A 1 72 ? -3.878 6.116 -7.997 1.00 96.81 72 TYR A O 1
ATOM 619 N N . ASN A 1 73 ? -5.288 5.746 -9.702 1.00 98.19 73 ASN A N 1
ATOM 620 C CA . ASN A 1 73 ? -5.722 7.122 -9.842 1.00 98.19 73 ASN A CA 1
ATOM 621 C C . ASN A 1 73 ? -6.931 7.431 -8.940 1.00 98.19 73 ASN A C 1
ATOM 623 O O . ASN A 1 73 ? -7.501 6.574 -8.259 1.00 98.19 73 ASN A O 1
ATOM 627 N N . ALA A 1 74 ? -7.320 8.704 -8.920 1.00 98.38 74 ALA A N 1
ATOM 628 C CA . ALA A 1 74 ? -8.360 9.193 -8.030 1.00 98.38 74 ALA A CA 1
ATOM 629 C C . ALA A 1 74 ? -9.761 8.630 -8.345 1.00 98.38 74 ALA A C 1
ATOM 631 O O . ALA A 1 74 ? -10.574 8.492 -7.432 1.00 98.38 74 ALA A O 1
ATOM 632 N N . LEU A 1 75 ? -10.053 8.304 -9.609 1.00 98.12 75 LEU A N 1
ATOM 633 C CA . LEU A 1 75 ? -11.311 7.664 -10.006 1.00 98.12 75 LEU A CA 1
ATOM 634 C C . LEU A 1 75 ? -11.329 6.201 -9.559 1.00 98.12 75 LEU A C 1
ATOM 636 O O . LEU A 1 75 ? -12.285 5.786 -8.916 1.00 98.12 75 LEU A O 1
ATOM 640 N N . GLU A 1 76 ? -10.239 5.460 -9.769 1.00 98.25 76 GLU A N 1
ATOM 641 C CA . GLU A 1 76 ? -10.133 4.054 -9.352 1.00 98.25 76 GLU A CA 1
ATOM 642 C C . GLU A 1 76 ? -10.330 3.886 -7.839 1.00 98.25 76 GLU A C 1
ATOM 644 O O . GLU A 1 76 ? -11.082 3.017 -7.397 1.00 98.25 76 GLU A O 1
ATOM 649 N N . TYR A 1 77 ? -9.724 4.755 -7.019 1.00 98.31 77 TYR A N 1
ATOM 650 C CA . TYR A 1 77 ? -9.957 4.734 -5.571 1.00 98.31 77 TYR A CA 1
ATOM 651 C C . TYR A 1 77 ? -11.424 4.984 -5.197 1.00 98.31 77 TYR A C 1
ATOM 653 O O . TYR A 1 77 ? -11.930 4.358 -4.261 1.00 98.31 77 TYR A O 1
ATOM 661 N N . ARG A 1 78 ? -12.111 5.889 -5.905 1.00 97.75 78 ARG A N 1
ATOM 662 C CA . ARG A 1 78 ? -13.530 6.195 -5.666 1.00 97.75 78 ARG A CA 1
ATOM 663 C C . ARG A 1 78 ? -14.435 5.052 -6.103 1.00 97.75 78 ARG A C 1
ATOM 665 O O . ARG A 1 78 ? -15.328 4.679 -5.342 1.00 97.75 78 ARG A O 1
ATOM 672 N N . ASP A 1 79 ? -14.166 4.459 -7.259 1.00 97.31 79 ASP A N 1
ATOM 673 C CA . ASP A 1 79 ? -14.934 3.343 -7.814 1.00 97.31 79 ASP A CA 1
ATOM 674 C C . ASP A 1 79 ? -14.827 2.100 -6.927 1.00 97.31 79 ASP A C 1
ATOM 676 O O . ASP A 1 79 ? -15.837 1.477 -6.591 1.00 97.31 79 ASP A O 1
ATOM 680 N N . MET A 1 80 ? -13.622 1.811 -6.423 1.00 96.44 80 MET A N 1
ATOM 681 C CA . MET A 1 80 ? -13.390 0.772 -5.411 1.00 96.44 80 MET A CA 1
ATOM 682 C C . MET A 1 80 ? -13.982 1.113 -4.031 1.00 96.44 80 MET A C 1
ATOM 684 O O . MET A 1 80 ? -14.005 0.264 -3.134 1.00 96.44 80 MET A O 1
ATOM 688 N N . LYS A 1 81 ? -14.468 2.349 -3.838 1.00 97.06 81 LYS A N 1
ATOM 689 C CA . LYS A 1 81 ? -14.947 2.893 -2.555 1.00 97.06 81 LYS A CA 1
ATOM 690 C C . LYS A 1 81 ? -13.898 2.739 -1.455 1.00 97.06 81 LYS A C 1
ATOM 692 O O . LYS A 1 81 ? -14.210 2.398 -0.311 1.00 97.06 81 LYS A O 1
ATOM 697 N N . THR A 1 82 ? -12.641 2.975 -1.818 1.00 98.38 82 THR A N 1
ATOM 698 C CA . THR A 1 82 ? -11.492 2.780 -0.943 1.00 98.38 82 THR A CA 1
ATOM 699 C C . THR A 1 82 ? -11.459 3.844 0.138 1.00 98.38 82 THR A C 1
ATOM 701 O O . THR A 1 82 ? -11.483 5.053 -0.101 1.00 98.38 82 THR A O 1
ATOM 704 N N . ARG A 1 83 ? -11.337 3.385 1.377 1.00 98.62 83 ARG A N 1
ATOM 705 C CA . ARG A 1 83 ? -11.063 4.236 2.518 1.00 98.62 83 ARG A CA 1
ATOM 706 C C . ARG A 1 83 ? -9.563 4.508 2.611 1.00 98.62 83 ARG A C 1
ATOM 708 O O . ARG A 1 83 ? -8.822 3.667 3.102 1.00 98.62 83 ARG A O 1
ATOM 715 N N . LEU A 1 84 ? -9.140 5.695 2.177 1.00 98.81 84 LEU A N 1
ATOM 716 C CA . LEU A 1 84 ? -7.748 6.154 2.257 1.00 98.81 84 LEU A CA 1
ATOM 717 C C . LEU A 1 84 ? -7.420 6.848 3.584 1.00 98.81 84 LEU A C 1
ATOM 719 O O . LEU A 1 84 ? -8.258 7.570 4.137 1.00 98.81 84 LEU A O 1
ATOM 723 N N . TYR A 1 85 ? -6.200 6.626 4.066 1.00 98.81 85 TYR A N 1
ATOM 724 C CA . TYR A 1 85 ? -5.670 7.181 5.303 1.00 98.81 85 TYR A CA 1
ATOM 725 C C . TYR A 1 85 ? -4.238 7.673 5.106 1.00 98.81 85 TYR A C 1
ATOM 727 O O . TYR A 1 85 ? -3.418 6.981 4.505 1.00 98.81 85 TYR A O 1
ATOM 735 N N . LEU A 1 86 ? -3.927 8.847 5.650 1.00 98.56 86 LEU A N 1
ATOM 736 C CA . LEU A 1 86 ? -2.573 9.399 5.702 1.00 98.56 86 LEU A CA 1
ATOM 737 C C . LEU A 1 86 ? -2.173 9.636 7.151 1.00 98.56 86 LEU A C 1
ATOM 739 O O . LEU A 1 86 ? -3.018 10.019 7.968 1.00 98.56 86 LEU A O 1
ATOM 743 N N . SER A 1 87 ? -0.889 9.452 7.453 1.00 98.00 87 SER A N 1
ATOM 744 C CA . SER A 1 87 ? -0.337 9.966 8.700 1.00 98.00 87 SER A CA 1
ATOM 745 C C . SER A 1 87 ? -0.436 11.492 8.718 1.00 98.00 87 SER A C 1
ATOM 747 O O . SER A 1 87 ? -0.379 12.136 7.669 1.00 98.00 87 SER A O 1
ATOM 749 N N . GLU A 1 88 ? -0.561 12.102 9.897 1.00 94.69 88 GLU A N 1
ATOM 750 C CA . GLU A 1 88 ? -0.589 13.572 10.013 1.00 94.69 88 GLU A CA 1
ATOM 751 C C . GLU A 1 88 ? 0.661 14.236 9.411 1.00 94.69 88 GLU A C 1
ATOM 753 O O . GLU A 1 88 ? 0.589 15.349 8.895 1.00 94.69 88 GLU A O 1
ATOM 758 N N . SER A 1 89 ? 1.796 13.527 9.406 1.00 92.88 89 SER A N 1
ATOM 759 C CA . SER A 1 89 ? 3.045 13.967 8.776 1.00 92.88 89 SER A CA 1
ATOM 760 C C . SER A 1 89 ? 3.026 13.872 7.239 1.00 92.88 89 SER A C 1
ATOM 762 O O . SER A 1 89 ? 3.931 14.391 6.579 1.00 92.88 89 SER A O 1
ATOM 764 N N . GLY A 1 90 ? 2.044 13.172 6.657 1.00 95.62 90 GLY A N 1
ATOM 765 C CA . GLY A 1 90 ? 1.971 12.842 5.232 1.00 95.62 90 GLY A CA 1
ATOM 766 C C . GLY A 1 90 ? 3.103 11.924 4.763 1.00 95.62 90 GLY A C 1
ATOM 767 O O . GLY A 1 90 ? 3.394 11.858 3.570 1.00 95.62 90 GLY A O 1
ATOM 768 N N . ARG A 1 91 ? 3.811 11.260 5.688 1.00 96.62 91 ARG A N 1
ATOM 769 C CA . ARG A 1 91 ? 4.987 10.430 5.373 1.00 96.62 91 ARG A CA 1
ATOM 770 C C . ARG A 1 91 ? 4.673 8.946 5.250 1.00 96.62 91 ARG A C 1
ATOM 772 O O . ARG A 1 91 ? 5.554 8.181 4.856 1.00 96.62 91 ARG A O 1
ATOM 779 N N . SER A 1 92 ? 3.454 8.541 5.558 1.00 98.06 92 SER A N 1
ATOM 780 C CA . SER A 1 92 ? 2.943 7.202 5.309 1.00 98.06 92 SER A CA 1
ATOM 781 C C . SER A 1 92 ? 1.443 7.249 5.073 1.00 98.06 92 SER A C 1
ATOM 783 O O . SER A 1 92 ? 0.767 8.235 5.380 1.00 98.06 92 SER A O 1
ATOM 785 N N . GLY A 1 93 ? 0.923 6.171 4.508 1.00 98.38 93 GLY A N 1
ATOM 786 C CA . GLY A 1 93 ? -0.494 6.041 4.237 1.00 98.38 93 GLY A CA 1
ATOM 787 C C . GLY A 1 93 ? -0.851 4.648 3.768 1.00 98.38 93 GLY A C 1
ATOM 788 O O . GLY A 1 93 ? 0.021 3.833 3.469 1.00 98.38 93 GLY A O 1
ATOM 789 N N . TYR A 1 94 ? -2.148 4.382 3.736 1.00 98.81 94 TYR A N 1
ATOM 790 C CA . TYR A 1 94 ? -2.716 3.136 3.253 1.00 98.81 94 TYR A CA 1
ATOM 791 C C . TYR A 1 94 ? -4.169 3.328 2.796 1.00 98.81 94 TYR A C 1
ATOM 793 O O . TYR A 1 94 ? -4.823 4.318 3.130 1.00 98.81 94 TYR A O 1
ATOM 801 N N . GLY A 1 95 ? -4.690 2.361 2.047 1.00 98.75 95 GLY A N 1
ATOM 802 C CA . GLY A 1 95 ? -6.092 2.259 1.661 1.00 98.75 95 GLY A CA 1
ATOM 803 C C . GLY A 1 95 ? -6.717 0.958 2.148 1.00 98.75 95 GLY A C 1
ATOM 804 O O . GLY A 1 95 ? -6.046 -0.068 2.215 1.00 98.75 95 GLY A O 1
ATOM 805 N N . ILE A 1 96 ? -8.008 0.998 2.475 1.00 98.75 96 ILE A N 1
ATOM 806 C CA . ILE A 1 96 ? -8.809 -0.192 2.769 1.00 98.75 96 ILE A CA 1
ATOM 807 C C . ILE A 1 96 ? -9.994 -0.233 1.810 1.00 98.75 96 ILE A C 1
ATOM 809 O O . ILE A 1 96 ? -10.834 0.671 1.831 1.00 98.75 96 ILE A O 1
ATOM 813 N N . THR A 1 97 ? -10.076 -1.265 0.974 1.00 97.94 97 THR A N 1
ATOM 814 C CA . THR A 1 97 ? -11.225 -1.468 0.077 1.00 97.94 97 THR A CA 1
ATOM 815 C C . THR A 1 97 ? -12.489 -1.803 0.876 1.00 97.94 97 THR A C 1
ATOM 817 O O . THR A 1 97 ? -12.441 -2.100 2.075 1.00 97.94 97 THR A O 1
ATOM 820 N N . LYS A 1 98 ? -13.654 -1.794 0.219 1.00 95.25 98 LYS A N 1
ATOM 821 C CA . LYS A 1 98 ? -14.916 -2.214 0.850 1.00 95.25 98 LYS A CA 1
ATOM 822 C C . LYS A 1 98 ? -14.846 -3.635 1.434 1.00 95.25 98 LYS A C 1
ATOM 824 O O . LYS A 1 98 ? -15.442 -3.886 2.481 1.00 95.25 98 LYS A O 1
ATOM 829 N N . ASP A 1 99 ? -14.087 -4.523 0.796 1.00 93.88 99 ASP A N 1
ATOM 830 C CA . ASP A 1 99 ? -13.948 -5.931 1.188 1.00 93.88 99 ASP A CA 1
ATOM 831 C C . ASP A 1 99 ? -12.824 -6.167 2.211 1.00 93.88 99 ASP A C 1
ATOM 833 O O . ASP A 1 99 ? -12.557 -7.304 2.611 1.00 93.88 99 ASP A O 1
ATOM 837 N N . GLY A 1 100 ? -12.177 -5.092 2.671 1.00 96.25 100 GLY A N 1
ATOM 838 C CA . GLY A 1 100 ? -11.122 -5.147 3.675 1.00 96.25 100 GLY A CA 1
ATOM 839 C C . GLY A 1 100 ? -9.743 -5.497 3.116 1.00 96.25 100 GLY A C 1
ATOM 840 O O . GLY A 1 100 ? -8.898 -5.947 3.892 1.00 96.25 100 GLY A O 1
ATOM 841 N N . ASP A 1 101 ? -9.499 -5.315 1.815 1.00 98.12 101 ASP A N 1
ATOM 842 C CA . ASP A 1 101 ? -8.141 -5.394 1.265 1.00 98.12 101 ASP A CA 1
ATOM 843 C C . ASP A 1 101 ? -7.335 -4.173 1.698 1.00 98.12 101 ASP A C 1
ATOM 845 O O . ASP A 1 101 ? -7.765 -3.036 1.494 1.00 98.12 101 ASP A O 1
ATOM 849 N N . LEU A 1 102 ? -6.166 -4.411 2.288 1.00 98.56 102 LEU A N 1
ATOM 850 C CA . LEU A 1 102 ? -5.155 -3.393 2.527 1.00 98.56 102 LEU A CA 1
ATOM 851 C C . LEU A 1 102 ? -4.376 -3.169 1.233 1.00 98.56 102 LEU A C 1
ATOM 853 O O . LEU A 1 102 ? -3.619 -4.034 0.804 1.00 98.56 102 LEU A O 1
ATOM 857 N N . ILE A 1 103 ? -4.546 -1.990 0.644 1.00 98.25 103 ILE A N 1
ATOM 858 C CA . ILE A 1 103 ? -3.896 -1.592 -0.606 1.00 98.25 103 ILE A CA 1
ATOM 859 C C . ILE A 1 103 ? -3.117 -0.294 -0.423 1.00 98.25 103 ILE A C 1
ATOM 861 O O . ILE A 1 103 ? -3.339 0.458 0.525 1.00 98.25 103 ILE A O 1
ATOM 865 N N . SER A 1 104 ? -2.210 -0.009 -1.357 1.00 97.69 104 SER A N 1
ATOM 866 C CA . SER A 1 104 ? -1.475 1.263 -1.422 1.00 97.69 104 SER A CA 1
ATOM 867 C C . SER A 1 104 ? -0.772 1.662 -0.117 1.00 97.69 104 SER A C 1
ATOM 869 O O . SER A 1 104 ? -0.628 2.848 0.170 1.00 97.69 10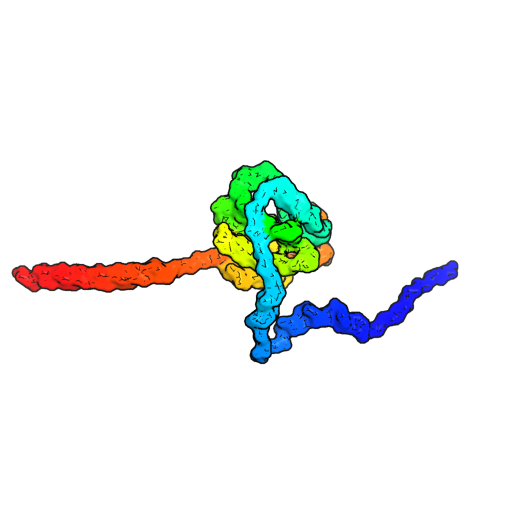4 SER A O 1
ATOM 871 N N . LEU A 1 105 ? -0.343 0.683 0.684 1.00 97.62 105 LEU A N 1
ATOM 872 C CA . LEU A 1 105 ? 0.456 0.922 1.880 1.00 97.62 105 LEU A CA 1
ATOM 873 C C . LEU A 1 105 ? 1.814 1.500 1.473 1.00 97.62 105 LEU A C 1
ATOM 875 O O . LEU A 1 105 ? 2.536 0.903 0.677 1.00 97.62 105 LEU A O 1
ATOM 879 N N . PHE A 1 106 ? 2.198 2.626 2.062 1.00 96.75 106 PHE A N 1
ATOM 880 C CA . PHE A 1 106 ? 3.529 3.185 1.883 1.00 96.75 106 PHE A CA 1
ATOM 881 C C . PHE A 1 106 ? 4.056 3.832 3.159 1.00 96.75 106 PHE A C 1
ATOM 883 O O . PHE A 1 106 ? 3.311 4.309 4.011 1.00 96.75 106 PHE A O 1
ATOM 890 N N . SER A 1 107 ? 5.380 3.890 3.260 1.00 95.69 107 SER A N 1
ATOM 891 C CA . SER A 1 107 ? 6.100 4.703 4.235 1.00 95.69 107 SER A CA 1
ATOM 892 C C . SER A 1 107 ? 7.316 5.283 3.533 1.00 95.69 107 SER A C 1
ATOM 894 O O . SER A 1 107 ? 8.169 4.541 3.044 1.00 95.69 107 SER A O 1
ATOM 896 N N . LEU A 1 108 ? 7.432 6.608 3.517 1.00 94.06 108 LEU A N 1
ATOM 897 C CA . LEU A 1 108 ? 8.581 7.278 2.927 1.00 94.06 108 LEU A CA 1
ATOM 898 C C . LEU A 1 108 ? 9.872 6.886 3.666 1.00 94.06 108 LEU A C 1
ATOM 900 O O . LEU A 1 108 ? 9.846 6.607 4.876 1.00 94.06 108 LEU A O 1
ATOM 904 N N . PRO A 1 109 ? 11.028 6.900 2.975 1.00 89.94 109 PRO A N 1
ATOM 905 C CA . PRO A 1 109 ? 12.312 6.648 3.612 1.00 89.94 109 PRO A CA 1
ATOM 906 C C . PRO A 1 109 ? 12.502 7.512 4.862 1.00 89.94 109 PRO A C 1
ATOM 908 O O . PRO A 1 109 ? 12.071 8.668 4.918 1.00 89.94 109 PRO A O 1
ATOM 911 N N . LYS A 1 110 ? 13.156 6.945 5.879 1.00 88.75 110 LYS A N 1
ATOM 912 C CA . LYS A 1 110 ? 13.401 7.564 7.196 1.00 88.75 110 LYS A CA 1
ATOM 913 C C . LYS A 1 110 ? 12.161 7.809 8.069 1.00 88.75 110 LYS A C 1
ATOM 915 O O . LYS A 1 110 ? 12.349 8.046 9.254 1.00 88.75 110 LYS A O 1
ATOM 920 N N . ALA A 1 111 ? 10.930 7.701 7.550 1.00 89.12 111 ALA A N 1
ATOM 921 C CA . ALA A 1 111 ? 9.728 7.813 8.385 1.00 89.12 111 ALA A CA 1
ATOM 922 C C . ALA A 1 111 ? 9.622 6.628 9.360 1.00 89.12 111 ALA A C 1
ATOM 924 O O . ALA A 1 111 ? 9.342 6.810 10.539 1.00 89.12 111 ALA A O 1
ATOM 925 N N . LYS A 1 112 ? 9.938 5.414 8.878 1.00 87.50 112 LYS A N 1
ATOM 926 C CA . LYS A 1 112 ? 9.831 4.160 9.648 1.00 87.50 112 LYS A CA 1
ATOM 927 C C . LYS A 1 112 ? 8.414 3.956 10.231 1.00 87.50 112 LYS A C 1
ATOM 929 O O . LYS A 1 112 ? 8.273 3.378 11.303 1.00 87.50 112 LYS A O 1
ATOM 934 N N . GLU A 1 113 ? 7.382 4.417 9.518 1.00 92.94 113 GLU A N 1
ATOM 935 C CA . GLU A 1 113 ? 5.977 4.416 9.968 1.00 92.94 113 GLU A CA 1
ATOM 936 C C . GLU A 1 113 ? 5.201 3.164 9.509 1.00 92.94 113 GLU A C 1
ATOM 938 O O . GLU A 1 113 ? 4.072 2.952 9.937 1.00 92.94 113 GLU A O 1
ATOM 943 N N . GLY A 1 114 ? 5.810 2.288 8.695 1.00 92.62 114 GLY A N 1
ATOM 944 C CA . GLY A 1 114 ? 5.174 1.070 8.168 1.00 92.62 114 GLY A CA 1
ATOM 945 C C . GLY A 1 114 ? 4.482 0.193 9.227 1.00 92.62 114 GLY A C 1
ATOM 946 O O . GLY A 1 114 ? 3.315 -0.144 9.040 1.00 92.62 114 GLY A O 1
ATOM 947 N N . PRO A 1 115 ? 5.135 -0.154 10.357 1.00 94.06 115 PRO A N 1
ATOM 948 C CA . PRO A 1 115 ? 4.482 -0.900 11.432 1.00 94.06 115 PRO A CA 1
ATOM 949 C C . PRO A 1 115 ? 3.236 -0.206 12.000 1.00 94.06 115 PRO A C 1
ATOM 951 O O . PRO A 1 115 ? 2.211 -0.852 12.210 1.00 94.06 115 PRO A O 1
ATOM 954 N N . ALA A 1 116 ? 3.305 1.112 12.210 1.00 93.81 116 ALA A N 1
ATOM 955 C CA . ALA A 1 116 ? 2.179 1.890 12.715 1.00 93.81 116 ALA A CA 1
ATOM 956 C C . ALA A 1 116 ? 1.031 1.938 11.694 1.00 93.81 116 ALA A C 1
ATOM 958 O O . ALA A 1 116 ? -0.124 1.802 12.083 1.00 93.81 116 ALA A O 1
ATOM 959 N N . ALA A 1 117 ? 1.347 2.062 10.401 1.00 96.94 117 ALA A N 1
ATOM 960 C CA . ALA A 1 117 ? 0.360 2.064 9.323 1.00 96.94 117 ALA A CA 1
ATOM 961 C C . ALA A 1 117 ? -0.420 0.746 9.262 1.00 96.94 117 ALA A C 1
ATOM 963 O O . ALA A 1 117 ? -1.645 0.766 9.191 1.00 96.94 117 ALA A O 1
ATOM 964 N N . VAL A 1 118 ? 0.259 -0.405 9.349 1.00 96.44 118 VAL A N 1
ATOM 965 C CA . VAL A 1 118 ? -0.433 -1.706 9.347 1.00 96.44 118 VAL A CA 1
ATOM 966 C C . VAL A 1 118 ? -1.248 -1.908 10.620 1.00 96.44 118 VAL A C 1
ATOM 968 O O . VAL A 1 118 ? -2.393 -2.348 10.539 1.00 96.44 118 VAL A O 1
ATOM 971 N N . ALA A 1 119 ? -0.706 -1.556 11.791 1.00 95.00 119 ALA A N 1
ATOM 972 C CA . ALA A 1 119 ? -1.449 -1.647 13.047 1.00 95.00 119 ALA A CA 1
ATOM 973 C C . ALA A 1 119 ? -2.742 -0.816 13.014 1.00 95.00 119 ALA A C 1
ATOM 975 O O . ALA A 1 119 ? -3.786 -1.275 13.483 1.00 95.00 119 ALA A O 1
ATOM 976 N N . ASP A 1 120 ? -2.672 0.395 12.460 1.00 97.38 120 ASP A N 1
ATOM 977 C CA . ASP A 1 120 ? -3.819 1.284 12.306 1.00 97.38 120 ASP A CA 1
ATOM 978 C C . ASP A 1 120 ? -4.801 0.762 11.242 1.00 97.38 120 ASP A C 1
ATOM 980 O O . ASP A 1 120 ? -6.010 0.737 11.474 1.00 97.38 120 ASP A O 1
ATOM 984 N N . ALA A 1 121 ? -4.304 0.227 10.123 1.00 97.75 121 ALA A N 1
ATOM 985 C CA . ALA A 1 121 ? -5.136 -0.378 9.087 1.00 97.75 121 ALA A CA 1
ATOM 986 C C . ALA A 1 121 ? -5.944 -1.579 9.604 1.00 97.75 121 ALA A C 1
ATOM 988 O O . ALA A 1 121 ? -7.139 -1.693 9.324 1.00 97.75 121 ALA A O 1
ATOM 989 N N . VAL A 1 122 ? -5.322 -2.455 10.401 1.00 96.38 122 VAL A N 1
ATOM 990 C CA . VAL A 1 122 ? -6.004 -3.597 11.034 1.00 96.38 122 VAL A CA 1
ATOM 991 C C . VAL A 1 122 ? -7.099 -3.118 11.988 1.00 96.38 122 VAL A C 1
ATOM 993 O O . VAL A 1 122 ? -8.219 -3.625 11.932 1.00 96.38 122 VAL A O 1
ATOM 996 N N . GLN A 1 123 ? -6.826 -2.097 12.808 1.00 95.25 123 GLN A N 1
ATOM 997 C CA . GLN A 1 123 ? -7.843 -1.480 13.675 1.00 95.25 123 GLN A CA 1
ATOM 998 C C . GLN A 1 123 ? -9.003 -0.879 12.871 1.00 95.25 123 GLN A C 1
ATOM 1000 O O . GLN A 1 123 ? -10.155 -0.946 13.295 1.00 95.25 123 GLN A O 1
ATOM 1005 N N . ASN A 1 124 ? -8.712 -0.353 11.681 1.00 95.81 124 ASN A N 1
ATOM 1006 C CA . ASN A 1 124 ? -9.695 0.200 10.755 1.00 95.81 124 ASN A CA 1
ATOM 1007 C C . ASN A 1 124 ? -10.367 -0.854 9.855 1.00 95.81 124 ASN A C 1
ATOM 1009 O O . ASN A 1 124 ? -11.131 -0.479 8.959 1.00 95.81 124 ASN A O 1
ATOM 1013 N N . GLY A 1 125 ? -10.144 -2.152 10.088 1.00 95.00 125 GLY A N 1
ATOM 1014 C CA . GLY A 1 125 ? -10.871 -3.241 9.434 1.00 95.00 125 GLY A CA 1
ATOM 1015 C C . GLY A 1 125 ? -10.201 -3.836 8.196 1.00 95.00 125 GLY A C 1
ATOM 1016 O O . GLY A 1 125 ? -10.890 -4.481 7.407 1.00 95.00 125 GLY A O 1
ATOM 1017 N N . ALA A 1 126 ? -8.892 -3.645 8.008 1.00 97.19 126 ALA A N 1
ATOM 1018 C CA . ALA A 1 126 ? -8.131 -4.436 7.046 1.00 97.19 126 ALA A CA 1
ATOM 1019 C C . ALA A 1 126 ? -8.131 -5.917 7.459 1.00 97.19 126 ALA A C 1
ATOM 1021 O O . ALA A 1 126 ? -7.886 -6.252 8.619 1.00 97.19 126 ALA A O 1
ATOM 1022 N N . LYS A 1 127 ? -8.412 -6.807 6.506 1.00 96.94 127 LYS A N 1
ATOM 1023 C CA . LYS A 1 127 ? -8.563 -8.254 6.726 1.00 96.94 127 LYS A CA 1
ATOM 1024 C C . LYS A 1 127 ? -7.662 -9.094 5.835 1.00 96.94 127 LYS A C 1
ATOM 1026 O O . LYS A 1 127 ? -7.312 -10.206 6.223 1.00 96.94 127 LYS A O 1
ATOM 1031 N N . LYS A 1 128 ? -7.310 -8.595 4.652 1.00 97.69 128 LYS A N 1
ATOM 1032 C CA . LYS A 1 128 ? -6.514 -9.307 3.647 1.00 97.69 128 LYS A CA 1
ATOM 1033 C C . LYS A 1 128 ? -5.618 -8.340 2.878 1.00 97.69 128 LYS A C 1
ATOM 1035 O O . LYS A 1 128 ? -5.848 -7.137 2.916 1.00 97.69 128 LYS A O 1
ATOM 1040 N N . LEU A 1 129 ? -4.571 -8.870 2.264 1.00 97.44 129 LEU A N 1
ATOM 1041 C CA . LEU A 1 129 ? -3.633 -8.147 1.411 1.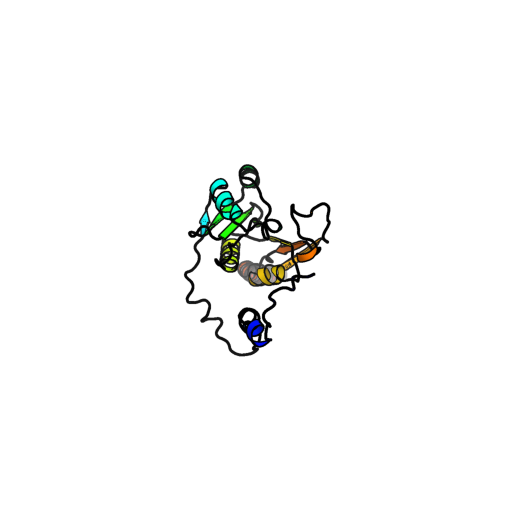00 97.44 129 LEU A CA 1
ATOM 1042 C C . LEU A 1 129 ? -2.930 -9.122 0.474 1.00 97.44 129 LEU A C 1
ATOM 1044 O O . LEU A 1 129 ? -2.871 -10.324 0.750 1.00 97.44 129 LEU A O 1
ATOM 1048 N N . ASP A 1 130 ? -2.334 -8.582 -0.571 1.00 96.25 130 ASP A N 1
ATOM 1049 C CA . ASP A 1 130 ? -1.333 -9.231 -1.399 1.00 96.25 130 ASP A CA 1
ATOM 1050 C C . ASP A 1 130 ? -0.016 -8.444 -1.338 1.00 96.25 130 ASP A C 1
ATOM 1052 O O . ASP A 1 130 ? 0.007 -7.236 -1.088 1.00 96.25 130 ASP A O 1
ATOM 1056 N N . CYS A 1 131 ? 1.110 -9.142 -1.478 1.00 93.31 131 CYS A N 1
ATOM 1057 C CA . CYS A 1 131 ? 2.422 -8.505 -1.480 1.00 93.31 131 CYS A CA 1
ATOM 1058 C C . CYS A 1 131 ? 3.440 -9.262 -2.335 1.00 93.31 131 CYS A C 1
ATOM 1060 O O . CYS A 1 131 ? 3.381 -10.485 -2.464 1.00 93.31 131 CYS A O 1
ATOM 1062 N N . ILE A 1 132 ? 4.397 -8.516 -2.894 1.00 91.00 132 ILE A N 1
ATOM 1063 C CA . ILE A 1 132 ? 5.536 -9.059 -3.638 1.00 91.00 132 ILE A CA 1
ATOM 1064 C C . ILE A 1 132 ? 6.613 -9.489 -2.633 1.00 91.00 132 ILE A C 1
ATOM 1066 O O . ILE A 1 132 ? 7.369 -8.657 -2.127 1.00 91.00 132 ILE A O 1
ATOM 1070 N N . ASP A 1 133 ? 6.679 -10.776 -2.302 1.00 84.50 133 ASP A N 1
ATOM 1071 C CA . ASP A 1 133 ? 7.470 -11.256 -1.164 1.00 84.50 133 ASP A CA 1
ATOM 1072 C C . ASP A 1 133 ? 8.873 -11.714 -1.581 1.00 84.50 133 ASP A C 1
ATOM 1074 O O . ASP A 1 133 ? 9.173 -12.908 -1.673 1.00 84.50 133 ASP A O 1
ATOM 1078 N N . SER A 1 134 ? 9.755 -10.742 -1.821 1.00 73.25 134 SER A N 1
ATOM 1079 C CA . SER A 1 134 ? 11.184 -11.019 -1.993 1.00 73.25 134 SER A CA 1
ATOM 1080 C C . SER A 1 134 ? 11.790 -11.478 -0.664 1.00 73.25 134 SER A C 1
ATOM 1082 O O . SER A 1 134 ? 11.678 -10.790 0.350 1.00 73.25 134 SER A O 1
ATOM 1084 N N . GLU A 1 135 ? 12.425 -12.651 -0.669 1.00 71.25 135 GLU A N 1
ATOM 1085 C CA . GLU A 1 135 ? 13.165 -13.219 0.474 1.00 71.25 135 GLU A CA 1
ATOM 1086 C C . GLU A 1 135 ? 12.369 -13.360 1.792 1.00 71.25 135 GLU A C 1
ATOM 1088 O O . GLU A 1 135 ? 12.943 -13.392 2.878 1.00 71.25 135 GLU A O 1
ATOM 1093 N N . ARG A 1 136 ? 11.037 -13.504 1.729 1.00 72.69 136 ARG A N 1
ATOM 1094 C CA . ARG A 1 136 ? 10.147 -13.674 2.902 1.00 72.69 136 ARG A CA 1
ATOM 1095 C C . ARG A 1 136 ? 10.090 -12.496 3.875 1.00 72.69 136 ARG A C 1
ATOM 1097 O O . ARG A 1 136 ? 9.601 -12.646 4.999 1.00 72.69 136 ARG A O 1
ATOM 1104 N N . PHE A 1 137 ? 10.577 -11.324 3.480 1.00 82.88 137 PHE A N 1
ATOM 1105 C CA . PHE A 1 137 ? 10.588 -10.162 4.360 1.00 82.88 137 PHE A CA 1
ATOM 1106 C C . PHE A 1 137 ? 9.174 -9.629 4.634 1.00 82.88 137 PHE A C 1
ATOM 1108 O O . PHE A 1 137 ? 8.828 -9.329 5.782 1.00 82.88 137 PHE A O 1
ATOM 1115 N N . LEU A 1 138 ? 8.332 -9.526 3.600 1.00 87.88 138 LEU A N 1
ATOM 1116 C CA . LEU A 1 138 ? 7.009 -8.917 3.736 1.00 87.88 138 LEU A CA 1
ATOM 1117 C C . LEU A 1 138 ? 6.028 -9.854 4.432 1.00 87.88 138 LEU A C 1
ATOM 1119 O O . LEU A 1 138 ? 5.271 -9.410 5.297 1.00 87.88 138 LEU A O 1
ATOM 1123 N N . THR A 1 139 ? 6.083 -11.154 4.143 1.00 90.06 139 THR A N 1
ATOM 1124 C CA . THR A 1 139 ? 5.231 -12.129 4.838 1.00 90.06 139 THR A CA 1
ATOM 1125 C C . THR A 1 139 ? 5.515 -12.180 6.337 1.00 90.06 139 THR A C 1
ATOM 1127 O O . THR A 1 139 ? 4.580 -12.169 7.141 1.00 90.06 139 THR A O 1
ATOM 1130 N N . GLN A 1 140 ? 6.784 -12.139 6.752 1.00 90.75 140 GLN A N 1
ATOM 1131 C CA . GLN A 1 140 ? 7.139 -12.024 8.171 1.00 90.75 140 GLN A CA 1
ATOM 1132 C C . GLN A 1 140 ? 6.692 -10.683 8.764 1.00 90.75 140 GLN A C 1
ATOM 1134 O O . GLN A 1 140 ? 6.128 -10.643 9.861 1.00 90.75 140 GLN A O 1
ATOM 1139 N N . PHE A 1 141 ? 6.901 -9.584 8.032 1.00 91.38 141 PHE A N 1
ATOM 1140 C CA . PHE A 1 141 ? 6.496 -8.244 8.445 1.00 91.38 141 PHE A CA 1
ATOM 1141 C C . PHE A 1 141 ? 4.997 -8.176 8.767 1.00 91.38 141 PHE A C 1
ATOM 1143 O O . PHE A 1 141 ? 4.651 -7.742 9.871 1.00 91.38 141 PHE A O 1
ATOM 1150 N N . TYR A 1 142 ? 4.135 -8.634 7.851 1.00 94.06 142 TYR A N 1
ATOM 1151 C CA . TYR A 1 142 ? 2.679 -8.653 8.022 1.00 94.06 142 TYR A CA 1
ATOM 1152 C C . TYR A 1 142 ? 2.220 -9.704 9.037 1.00 94.06 142 TYR A C 1
ATOM 1154 O O . TYR A 1 142 ? 1.250 -9.472 9.763 1.00 94.06 142 TYR A O 1
ATOM 1162 N N . GLY A 1 143 ? 2.944 -10.820 9.162 1.00 92.50 143 GLY A N 1
ATOM 1163 C CA . GLY A 1 143 ? 2.678 -11.861 10.157 1.00 92.50 143 GLY A CA 1
ATOM 1164 C C . GLY A 1 143 ? 2.622 -11.340 11.594 1.00 92.50 143 GLY A C 1
ATOM 1165 O O . GLY A 1 143 ? 1.779 -11.772 12.381 1.00 92.50 143 GLY A O 1
ATOM 1166 N N . ARG A 1 144 ? 3.432 -10.325 11.917 1.00 92.25 144 ARG A N 1
ATOM 1167 C CA . ARG A 1 144 ? 3.430 -9.657 13.235 1.00 92.25 144 ARG A CA 1
ATOM 1168 C C . ARG A 1 144 ? 2.112 -8.953 13.569 1.00 92.25 144 ARG A C 1
ATOM 1170 O O . ARG A 1 144 ? 1.834 -8.718 14.739 1.00 92.25 144 ARG A O 1
ATOM 1177 N N . PHE A 1 145 ? 1.290 -8.654 12.563 1.00 92.75 145 PHE A N 1
ATOM 1178 C CA . PHE A 1 145 ? -0.030 -8.031 12.711 1.00 92.75 145 PHE A CA 1
ATOM 1179 C C . PHE A 1 145 ? -1.181 -9.043 12.589 1.00 92.75 145 PHE A C 1
ATOM 1181 O O . PHE A 1 145 ? -2.343 -8.655 12.492 1.00 92.75 145 PHE A O 1
ATOM 1188 N N . GLY A 1 146 ? -0.875 -10.346 12.603 1.00 92.62 146 GLY A N 1
ATOM 1189 C CA . GLY A 1 146 ? -1.865 -11.425 12.579 1.00 92.62 146 GLY A CA 1
ATOM 1190 C C . GLY A 1 146 ? -2.276 -11.898 11.184 1.00 92.62 146 GLY A C 1
ATOM 1191 O O . GLY A 1 146 ? -3.157 -12.753 11.072 1.00 92.62 146 GLY A O 1
ATOM 1192 N N . PHE A 1 147 ? -1.650 -11.381 10.124 1.00 94.69 147 PHE A N 1
ATOM 1193 C CA . PHE A 1 147 ? -1.848 -11.901 8.775 1.00 94.69 147 PHE A CA 1
ATOM 1194 C C . PHE A 1 147 ? -1.181 -13.270 8.621 1.00 94.69 147 PHE A C 1
ATOM 1196 O O . PHE A 1 147 ? -0.074 -13.508 9.092 1.00 94.69 147 PHE A O 1
ATOM 1203 N N . THR A 1 148 ? -1.847 -14.178 7.922 1.00 95.31 148 THR A N 1
ATOM 1204 C CA . THR A 1 148 ? -1.313 -15.498 7.577 1.00 95.31 148 THR A CA 1
ATOM 1205 C C . THR A 1 148 ? -1.458 -15.718 6.083 1.00 95.31 148 THR A C 1
ATOM 1207 O O . THR A 1 148 ? -2.504 -15.387 5.522 1.00 95.31 148 THR A O 1
ATOM 1210 N N . GLU A 1 149 ? -0.413 -16.248 5.448 1.00 95.12 149 GLU A N 1
ATOM 1211 C CA . GLU A 1 149 ? -0.461 -16.669 4.045 1.00 95.12 149 GLU A CA 1
ATOM 1212 C C . GLU A 1 149 ? -1.583 -17.697 3.850 1.00 95.12 149 GLU A C 1
ATOM 1214 O O . GLU A 1 149 ? -1.749 -18.613 4.662 1.00 95.12 149 GLU A O 1
ATOM 1219 N N . TYR A 1 150 ? -2.378 -17.513 2.798 1.00 95.12 150 TYR A N 1
ATOM 1220 C CA . TYR A 1 150 ? -3.413 -18.467 2.399 1.00 95.12 150 TYR A CA 1
ATOM 1221 C C . TYR A 1 150 ? -3.322 -18.875 0.929 1.00 95.12 150 TYR A C 1
ATOM 1223 O O . TYR A 1 150 ? -3.933 -19.880 0.576 1.00 95.12 150 TYR A O 1
ATOM 1231 N N . ASP A 1 151 ? -2.590 -18.122 0.106 1.00 96.19 151 ASP A N 1
ATOM 1232 C CA . ASP A 1 151 ? -2.341 -18.450 -1.294 1.00 96.19 151 ASP A CA 1
ATOM 1233 C C . ASP A 1 151 ? -1.063 -17.763 -1.803 1.00 96.19 151 ASP A C 1
ATOM 1235 O O . ASP A 1 151 ? -0.572 -16.804 -1.195 1.00 96.19 151 ASP A O 1
ATOM 1239 N N . ARG A 1 152 ? -0.528 -18.254 -2.922 1.00 95.50 152 ARG A N 1
ATOM 1240 C CA . ARG A 1 152 ? 0.706 -17.772 -3.540 1.00 95.50 152 ARG A CA 1
ATOM 1241 C C . ARG A 1 152 ? 0.688 -18.002 -5.046 1.00 95.50 152 ARG A C 1
ATOM 1243 O O . ARG A 1 152 ? 0.480 -19.121 -5.506 1.00 95.50 152 ARG A O 1
ATOM 1250 N N . LEU A 1 153 ? 1.024 -16.965 -5.806 1.00 95.25 153 LEU A N 1
ATOM 1251 C CA . LEU A 1 153 ? 1.216 -17.046 -7.250 1.00 95.25 153 LEU A CA 1
ATOM 1252 C C . LEU A 1 153 ? 2.694 -16.927 -7.602 1.00 95.25 153 LEU A C 1
ATOM 1254 O O . LEU A 1 153 ? 3.422 -16.106 -7.042 1.00 95.25 153 LEU A O 1
ATOM 1258 N N . LYS A 1 154 ? 3.129 -17.750 -8.558 1.00 95.38 154 LYS A N 1
ATOM 1259 C CA . LYS A 1 154 ? 4.449 -17.599 -9.167 1.00 95.38 154 LYS A CA 1
ATOM 1260 C C . LYS A 1 154 ? 4.506 -16.305 -9.961 1.00 95.38 154 LYS A C 1
ATOM 1262 O O . LYS A 1 154 ? 3.516 -15.915 -10.575 1.00 95.38 154 LYS A O 1
ATOM 1267 N N . TRP A 1 155 ? 5.670 -15.662 -9.928 1.00 94.88 155 TRP A N 1
ATOM 1268 C CA . TRP A 1 155 ? 5.927 -14.485 -10.743 1.00 94.88 155 TRP A CA 1
ATOM 1269 C C . TRP A 1 155 ? 5.683 -14.785 -12.220 1.00 94.88 155 TRP A C 1
ATOM 1271 O O . TRP A 1 155 ? 6.101 -15.829 -12.727 1.00 94.88 155 TRP A O 1
ATOM 1281 N N . ASP A 1 156 ? 5.063 -13.834 -12.900 1.00 95.00 156 ASP A N 1
ATOM 1282 C CA . ASP A 1 156 ? 4.817 -13.880 -14.329 1.00 95.00 156 ASP A CA 1
ATOM 1283 C C . ASP A 1 156 ? 5.215 -12.531 -14.928 1.00 95.00 156 ASP A C 1
ATOM 1285 O O . ASP A 1 156 ? 4.662 -11.486 -14.575 1.00 95.00 156 ASP A O 1
ATOM 1289 N N . ASP A 1 157 ? 6.204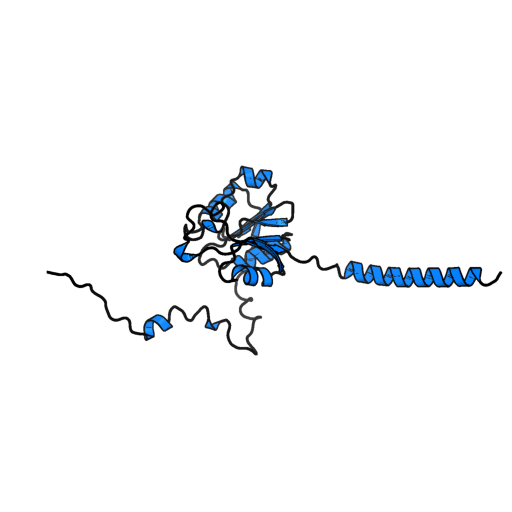 -12.564 -15.823 1.00 95.44 157 ASP A N 1
ATOM 1290 C CA . ASP A 1 157 ? 6.810 -11.374 -16.420 1.00 95.44 157 ASP A CA 1
ATOM 1291 C C . ASP A 1 157 ? 5.783 -10.521 -17.188 1.00 95.44 157 ASP A C 1
ATOM 1293 O O . ASP A 1 157 ? 5.995 -9.319 -17.338 1.00 95.44 157 ASP A O 1
ATOM 1297 N N . GLN A 1 158 ? 4.651 -11.095 -17.627 1.00 95.94 158 GLN A N 1
ATOM 1298 C CA . GLN A 1 158 ? 3.592 -10.336 -18.306 1.00 95.94 158 GLN A CA 1
ATOM 1299 C C . GLN A 1 158 ? 2.868 -9.343 -17.379 1.00 95.94 158 GLN A C 1
ATOM 1301 O O . GLN A 1 158 ? 2.292 -8.368 -17.858 1.00 95.94 158 GLN A O 1
ATOM 1306 N N . TYR A 1 159 ? 2.898 -9.588 -16.065 1.00 92.44 159 TYR A N 1
ATOM 1307 C CA . TYR A 1 159 ? 2.291 -8.735 -15.039 1.00 92.44 159 TYR A CA 1
ATOM 1308 C C . TYR A 1 159 ? 3.341 -7.967 -14.228 1.00 92.44 159 TYR A C 1
ATOM 1310 O O . TYR A 1 159 ? 3.015 -7.371 -13.199 1.00 92.44 159 TYR A O 1
ATOM 1318 N N . ALA A 1 160 ? 4.602 -7.979 -14.667 1.00 93.19 160 ALA A N 1
ATOM 1319 C CA . ALA A 1 160 ? 5.660 -7.241 -14.002 1.00 93.19 160 ALA A CA 1
ATOM 1320 C C . ALA A 1 160 ? 5.343 -5.734 -13.996 1.00 93.19 160 ALA A C 1
ATOM 1322 O O . ALA A 1 160 ? 4.997 -5.175 -15.042 1.00 93.19 160 ALA A O 1
ATOM 1323 N N . PRO A 1 161 ? 5.490 -5.048 -12.848 1.00 91.06 161 PRO A N 1
ATOM 1324 C CA . PRO A 1 161 ? 5.294 -3.609 -12.794 1.00 91.06 161 PRO A CA 1
ATOM 1325 C C . PRO A 1 161 ? 6.274 -2.872 -13.712 1.00 91.06 161 PRO A C 1
ATOM 1327 O O . PRO A 1 161 ? 7.417 -3.297 -13.915 1.00 91.06 161 PRO A O 1
ATOM 1330 N N . GLU A 1 162 ? 5.847 -1.719 -14.219 1.00 90.00 162 GLU A N 1
ATOM 1331 C CA . GLU A 1 162 ? 6.714 -0.856 -15.016 1.00 90.00 162 GLU A CA 1
ATOM 1332 C C . GLU A 1 162 ? 7.985 -0.483 -14.232 1.00 90.00 162 GLU A C 1
ATOM 1334 O O . GLU A 1 162 ? 7.933 -0.105 -13.059 1.00 90.00 162 GLU A O 1
ATOM 1339 N N . GLY A 1 163 ? 9.147 -0.615 -14.879 1.00 88.62 163 GLY A N 1
ATOM 1340 C CA . GLY A 1 163 ? 10.441 -0.320 -14.260 1.00 88.62 163 GLY A CA 1
ATOM 1341 C C . GLY A 1 163 ? 10.944 -1.372 -13.262 1.00 88.62 163 GLY A C 1
ATOM 1342 O O . GLY A 1 163 ? 11.846 -1.068 -12.479 1.00 88.62 163 GLY A O 1
ATOM 1343 N N . TRP A 1 164 ? 10.398 -2.596 -13.262 1.00 92.94 164 TRP A N 1
ATOM 1344 C CA . TRP A 1 164 ? 10.889 -3.681 -12.406 1.00 92.94 164 TRP A CA 1
ATOM 1345 C C . TRP A 1 164 ? 12.361 -4.036 -12.690 1.00 92.94 164 TRP A C 1
ATOM 1347 O O . TRP A 1 164 ? 12.729 -4.462 -13.786 1.00 92.94 164 TRP A O 1
ATOM 1357 N N . ASP A 1 165 ? 13.216 -3.895 -11.675 1.00 91.56 165 ASP A N 1
ATOM 1358 C CA . ASP A 1 165 ? 14.633 -4.260 -11.751 1.00 91.56 165 ASP A CA 1
ATOM 1359 C C . ASP A 1 165 ? 14.821 -5.754 -11.448 1.00 91.56 165 ASP A C 1
ATOM 1361 O O . ASP A 1 165 ? 15.037 -6.159 -10.303 1.00 91.56 165 ASP A O 1
ATOM 1365 N N . TYR A 1 166 ? 14.761 -6.583 -12.492 1.00 93.19 166 TYR A N 1
ATOM 1366 C CA . TYR A 1 166 ? 14.959 -8.034 -12.394 1.00 93.19 166 TYR A CA 1
ATOM 1367 C C . TYR A 1 166 ? 16.323 -8.437 -11.832 1.00 93.19 166 TYR A C 1
ATOM 1369 O O . TYR A 1 166 ? 16.440 -9.500 -11.226 1.00 93.19 166 TYR A O 1
ATOM 1377 N N . LYS A 1 167 ? 17.366 -7.624 -12.039 1.00 92.56 167 LYS A N 1
ATOM 1378 C CA . LYS A 1 167 ? 18.707 -7.935 -11.534 1.00 92.56 167 LYS A CA 1
ATOM 1379 C C . LYS A 1 167 ? 18.756 -7.773 -10.019 1.00 92.56 167 LYS A C 1
ATOM 1381 O O . LYS A 1 167 ? 19.423 -8.550 -9.345 1.00 92.56 167 LYS A O 1
ATOM 1386 N N . ARG A 1 168 ? 18.064 -6.761 -9.500 1.00 88.94 168 ARG A N 1
ATOM 1387 C CA . ARG A 1 168 ? 18.028 -6.448 -8.073 1.00 88.94 168 ARG A CA 1
ATOM 1388 C C . ARG A 1 168 ? 16.997 -7.263 -7.304 1.00 88.94 168 ARG A C 1
ATOM 1390 O O . ARG A 1 168 ? 17.289 -7.696 -6.197 1.00 88.94 168 ARG A 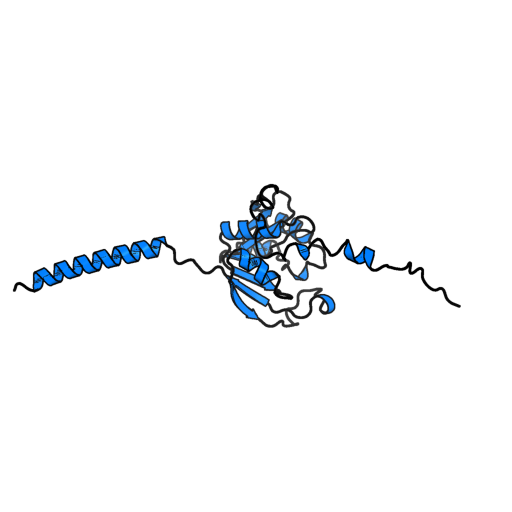O 1
ATOM 1397 N N . TRP A 1 169 ? 15.797 -7.413 -7.855 1.00 87.44 169 TRP A N 1
ATOM 1398 C CA . TRP A 1 169 ? 14.647 -7.971 -7.140 1.00 87.44 169 TRP A CA 1
ATOM 1399 C C . TRP A 1 169 ? 14.262 -9.376 -7.600 1.00 87.44 169 TRP A C 1
ATOM 1401 O O . TRP A 1 169 ? 13.449 -10.027 -6.954 1.00 87.44 169 TRP A O 1
ATOM 1411 N N . GLY A 1 170 ? 14.845 -9.866 -8.697 1.00 93.06 170 GLY A N 1
ATOM 1412 C CA . GLY A 1 170 ? 14.549 -11.192 -9.226 1.00 93.06 170 GLY A CA 1
ATOM 1413 C C . GLY A 1 170 ? 13.106 -11.324 -9.716 1.00 93.06 170 GLY A C 1
ATOM 1414 O O . GLY A 1 170 ? 12.556 -10.416 -10.341 1.00 93.06 170 GLY A O 1
ATOM 1415 N N . ARG A 1 171 ? 12.520 -12.497 -9.455 1.00 94.94 171 ARG A N 1
ATOM 1416 C CA . ARG A 1 171 ? 11.144 -12.885 -9.806 1.00 94.94 171 ARG A CA 1
ATOM 1417 C C . ARG A 1 171 ? 10.442 -13.476 -8.576 1.00 94.94 171 ARG A C 1
ATOM 1419 O O . ARG A 1 171 ? 10.282 -14.695 -8.492 1.00 94.94 171 ARG A O 1
ATOM 1426 N N . PRO A 1 172 ? 10.155 -12.649 -7.561 1.00 94.38 172 PRO A N 1
ATOM 1427 C CA . PRO A 1 172 ? 9.582 -13.106 -6.301 1.00 94.38 172 PRO A CA 1
ATOM 1428 C C . PRO A 1 172 ? 8.115 -13.499 -6.480 1.00 94.38 172 PRO A C 1
ATOM 1430 O O . PRO A 1 172 ? 7.414 -12.955 -7.320 1.00 94.38 172 PRO A O 1
ATOM 1433 N N . ASP A 1 173 ? 7.625 -14.422 -5.665 1.00 93.56 173 ASP A N 1
ATOM 1434 C CA . ASP A 1 173 ? 6.215 -14.804 -5.721 1.00 93.56 173 ASP A CA 1
ATOM 1435 C C . ASP A 1 173 ? 5.307 -13.678 -5.185 1.00 93.56 173 ASP A C 1
ATOM 1437 O O . ASP A 1 173 ? 5.698 -12.898 -4.308 1.00 93.56 173 ASP A O 1
ATOM 1441 N N . ILE A 1 174 ? 4.063 -13.641 -5.665 1.00 94.94 174 ILE A N 1
ATOM 1442 C CA . ILE A 1 174 ? 2.996 -12.819 -5.084 1.00 94.94 174 ILE A CA 1
ATOM 1443 C C . ILE A 1 174 ? 2.321 -13.636 -3.989 1.00 94.94 174 ILE A C 1
ATOM 1445 O O . ILE A 1 174 ? 1.863 -14.752 -4.240 1.00 94.94 174 ILE A O 1
ATOM 1449 N N . VAL A 1 175 ? 2.261 -13.103 -2.773 1.00 95.75 175 VAL A N 1
ATOM 1450 C CA . VAL A 1 175 ? 1.718 -13.814 -1.613 1.00 95.75 175 VAL A CA 1
ATOM 1451 C C . VAL A 1 175 ? 0.457 -13.137 -1.121 1.00 95.75 175 VAL A C 1
ATOM 1453 O O . VAL A 1 175 ? 0.468 -11.949 -0.802 1.00 95.75 175 VAL A O 1
ATOM 1456 N N . PHE A 1 176 ? -0.607 -13.922 -0.988 1.00 97.00 176 PHE A N 1
ATOM 1457 C CA . PHE A 1 176 ? -1.883 -13.479 -0.457 1.00 97.00 176 PHE A CA 1
ATOM 1458 C C . PHE A 1 176 ? -1.976 -13.847 1.016 1.00 97.00 176 PHE A C 1
ATOM 1460 O O . PHE A 1 176 ? -1.809 -15.005 1.415 1.00 97.00 176 PHE A O 1
ATOM 1467 N N . MET A 1 177 ? -2.272 -12.852 1.843 1.00 97.38 177 MET A N 1
ATOM 1468 C CA . MET A 1 177 ? -2.358 -13.007 3.285 1.00 97.38 177 MET A CA 1
ATOM 1469 C C . MET A 1 177 ? -3.693 -12.508 3.820 1.00 97.38 177 MET A C 1
ATOM 1471 O O . MET A 1 177 ? -4.297 -11.580 3.289 1.00 97.38 177 MET A O 1
ATOM 1475 N N . ARG A 1 178 ? -4.157 -13.116 4.911 1.00 97.19 178 ARG A N 1
ATOM 1476 C CA . ARG A 1 178 ? -5.376 -12.703 5.611 1.00 97.19 178 ARG A CA 1
ATOM 1477 C C . ARG A 1 178 ? -5.276 -12.918 7.109 1.00 97.19 178 ARG A C 1
ATOM 1479 O O . ARG A 1 178 ? -4.627 -13.863 7.564 1.00 97.19 178 ARG A O 1
ATOM 1486 N N . ILE A 1 179 ? -5.963 -12.080 7.870 1.00 93.31 179 ILE A N 1
ATOM 1487 C CA . ILE A 1 179 ? -6.208 -12.318 9.289 1.00 93.31 179 ILE A CA 1
ATOM 1488 C C . ILE A 1 179 ? -7.237 -13.443 9.384 1.00 93.31 179 ILE A C 1
ATOM 1490 O O . ILE A 1 179 ? -8.332 -13.345 8.827 1.00 93.31 179 ILE A O 1
ATOM 1494 N N . LYS A 1 180 ? -6.898 -14.532 10.081 1.00 78.38 180 LYS A N 1
ATOM 1495 C CA . LYS A 1 180 ? -7.903 -15.540 10.436 1.00 78.38 180 LYS A CA 1
ATOM 1496 C C . LYS A 1 180 ? -8.906 -14.867 11.361 1.00 78.38 180 LYS A C 1
ATOM 1498 O O . LYS A 1 180 ? -8.509 -14.364 12.412 1.00 78.38 180 LYS A O 1
ATOM 1503 N N . GLU A 1 181 ? -10.186 -14.860 10.991 1.00 66.94 181 GLU A N 1
ATOM 1504 C CA . GLU A 1 181 ? -11.231 -14.456 11.927 1.00 66.94 181 GLU A CA 1
ATOM 1505 C C . GLU A 1 181 ? -11.051 -15.292 13.195 1.00 66.94 181 GLU A C 1
ATOM 1507 O O . GLU A 1 181 ? -11.150 -16.521 13.173 1.00 66.94 181 GLU A O 1
ATOM 1512 N N . ARG A 1 182 ? -10.705 -14.638 14.312 1.00 53.50 182 ARG A N 1
ATOM 1513 C CA . ARG A 1 182 ? -10.823 -15.292 15.611 1.00 53.50 182 ARG A CA 1
ATOM 1514 C C . ARG A 1 182 ? -12.304 -15.583 15.746 1.00 53.50 182 ARG A C 1
ATOM 1516 O O . ARG A 1 182 ? -13.072 -14.645 15.944 1.00 53.50 182 AR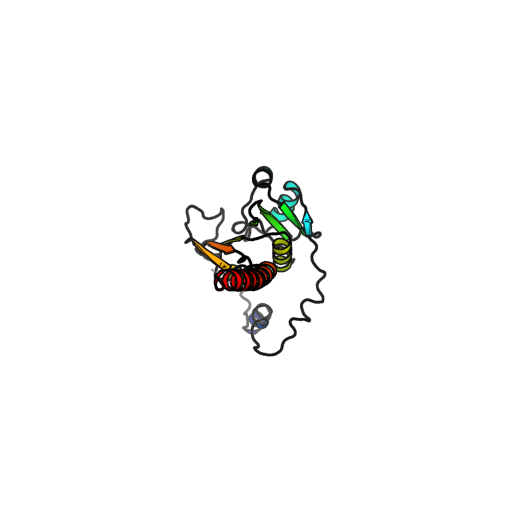G A O 1
ATOM 1523 N N . SER A 1 183 ? -12.684 -16.858 15.660 1.00 47.38 183 SER A N 1
ATOM 1524 C CA . SER A 1 183 ? -13.958 -17.343 16.187 1.00 47.38 183 SER A CA 1
ATOM 1525 C C . SER A 1 183 ? -14.160 -16.653 17.528 1.00 47.38 183 SER A C 1
ATOM 1527 O O . SER A 1 183 ? -13.324 -16.811 18.429 1.00 47.38 183 SER A O 1
ATOM 1529 N N . THR A 1 184 ? -15.147 -15.763 17.612 1.00 47.12 184 THR A N 1
ATOM 1530 C CA . THR A 1 184 ? -15.186 -14.835 18.732 1.00 47.12 184 THR A CA 1
ATOM 1531 C C . THR A 1 184 ? -15.367 -15.656 20.004 1.00 47.12 184 THR A C 1
ATOM 1533 O O . THR A 1 184 ? -16.226 -16.531 20.097 1.00 47.12 184 THR A O 1
ATOM 1536 N N . TRP A 1 185 ? -14.553 -15.400 21.027 1.00 43.97 185 TRP A N 1
ATOM 1537 C CA . TRP A 1 185 ? -14.703 -16.082 22.319 1.00 43.97 185 TRP A CA 1
ATOM 1538 C C . TRP A 1 185 ? -16.106 -15.849 22.929 1.00 43.97 185 TRP A C 1
ATOM 1540 O O . TRP A 1 185 ? -16.596 -16.648 23.728 1.00 43.97 185 TRP A O 1
ATOM 1550 N N . ARG A 1 186 ? -16.790 -14.775 22.493 1.00 48.78 186 ARG A N 1
ATOM 1551 C CA . ARG A 1 186 ? -18.200 -14.486 22.796 1.00 48.78 186 ARG A CA 1
ATOM 1552 C C . ARG A 1 186 ? -19.169 -15.518 22.203 1.00 48.78 186 ARG A C 1
ATOM 1554 O O . ARG A 1 186 ? -20.097 -15.906 22.905 1.00 48.78 186 ARG A O 1
ATOM 1561 N N . GLU A 1 187 ? -18.948 -16.012 20.987 1.00 46.75 187 GLU A N 1
ATOM 1562 C CA . GLU A 1 187 ? -19.783 -17.062 20.379 1.00 46.75 187 GLU A CA 1
ATOM 1563 C C . GLU A 1 187 ? -19.553 -18.436 21.018 1.00 46.75 187 GLU A C 1
ATOM 1565 O O . GLU A 1 187 ? -20.517 -19.163 21.252 1.00 46.75 187 GLU A O 1
ATOM 1570 N N . GLN A 1 188 ? -18.317 -18.775 21.405 1.00 48.03 188 GLN A N 1
ATOM 1571 C CA . GLN A 1 188 ? -18.031 -20.038 22.106 1.00 48.03 188 GLN A CA 1
ATOM 1572 C C . GLN A 1 188 ? -18.714 -20.129 23.476 1.00 48.03 188 GLN A C 1
ATOM 1574 O O . GLN A 1 188 ? -19.330 -21.149 23.789 1.00 48.03 188 GLN A O 1
ATOM 1579 N N . LYS A 1 189 ? -18.673 -19.061 24.286 1.00 49.56 189 LYS A N 1
ATOM 1580 C CA . LYS A 1 189 ? -19.383 -19.053 25.577 1.00 49.56 189 LYS A CA 1
ATOM 1581 C C . LYS A 1 189 ? -20.897 -19.138 25.417 1.00 49.56 189 LYS A C 1
ATOM 1583 O O . LYS A 1 189 ? -21.556 -19.793 26.225 1.00 49.56 189 LYS A O 1
ATOM 1588 N N . ASN A 1 190 ? -21.441 -18.505 24.380 1.00 56.06 190 ASN A N 1
ATOM 1589 C CA . ASN A 1 190 ? -22.870 -18.564 24.100 1.00 56.06 190 ASN A CA 1
ATOM 1590 C C . ASN A 1 190 ? -23.286 -19.962 23.606 1.00 56.06 190 ASN A C 1
ATOM 1592 O O . ASN A 1 190 ? -24.331 -20.468 23.997 1.00 56.06 190 ASN A O 1
ATOM 1596 N N . TRP A 1 191 ? -22.427 -20.636 22.839 1.00 51.88 191 TRP A N 1
ATOM 1597 C CA . TRP A 1 191 ? -22.613 -22.017 22.386 1.00 51.88 191 TRP A CA 1
ATOM 1598 C C . TRP A 1 191 ? -22.568 -23.045 23.525 1.00 51.88 191 TRP A C 1
ATOM 1600 O O . TRP A 1 191 ? -23.426 -23.924 23.598 1.00 51.88 191 TRP A O 1
ATOM 1610 N N . GLU A 1 192 ? -21.618 -22.935 24.458 1.00 62.91 192 GLU A N 1
ATOM 1611 C CA . GLU A 1 192 ? -21.581 -23.804 25.644 1.00 62.91 192 GLU A CA 1
ATOM 1612 C C . GLU A 1 192 ? -22.752 -23.544 26.599 1.00 62.91 192 GLU A C 1
ATOM 1614 O O . GLU A 1 192 ? -23.312 -24.486 27.168 1.00 62.91 192 GLU A O 1
ATOM 1619 N N . GLY A 1 193 ? -23.146 -22.277 26.756 1.00 66.75 193 GLY A N 1
ATOM 1620 C CA . GLY A 1 193 ? -24.338 -21.890 27.508 1.00 66.75 193 GLY A CA 1
ATOM 1621 C C . GLY A 1 193 ? -25.615 -22.452 26.883 1.00 66.75 193 GLY A C 1
ATOM 1622 O O . GLY A 1 193 ? -26.432 -23.052 27.582 1.00 66.75 193 GLY A O 1
ATOM 1623 N N . TRP A 1 194 ? -25.750 -22.339 25.559 1.00 61.94 194 TRP A N 1
ATOM 1624 C CA . TRP A 1 194 ? -26.871 -22.898 24.811 1.00 61.94 194 TRP A CA 1
ATOM 1625 C C . TRP A 1 194 ? -26.926 -24.419 24.946 1.00 61.94 194 TRP A C 1
ATOM 1627 O O . TRP A 1 194 ? -27.968 -24.925 25.347 1.00 61.94 194 TRP A O 1
ATOM 1637 N N . LYS A 1 195 ? -25.805 -25.136 24.747 1.00 66.38 195 LYS A N 1
ATOM 1638 C CA . LYS A 1 195 ? -25.715 -26.594 24.958 1.00 66.38 195 LYS A CA 1
ATOM 1639 C C . LYS A 1 195 ? -26.184 -26.993 26.354 1.00 66.38 195 LYS A C 1
ATOM 1641 O O . LYS A 1 195 ? -27.030 -27.868 26.493 1.00 66.38 195 LYS A O 1
ATOM 1646 N N . LYS A 1 196 ? -25.666 -26.353 27.407 1.00 65.62 196 LYS A N 1
ATOM 1647 C CA . LYS A 1 196 ? -26.069 -26.668 28.790 1.00 65.62 196 LYS A CA 1
ATOM 1648 C C . LYS A 1 196 ? -27.572 -26.477 29.011 1.00 65.62 196 LYS A C 1
ATOM 1650 O O . LYS A 1 196 ? -28.176 -27.257 29.744 1.00 65.62 196 LYS A O 1
ATOM 1655 N N . ASN A 1 197 ? -28.176 -25.479 28.372 1.00 67.81 197 ASN A N 1
ATOM 1656 C CA . ASN A 1 197 ? -29.608 -25.213 28.483 1.00 67.81 197 ASN A CA 1
ATOM 1657 C C . ASN A 1 197 ? -30.458 -26.183 27.650 1.00 67.81 197 ASN A C 1
ATOM 1659 O O . ASN A 1 197 ? -31.494 -26.631 28.140 1.00 67.81 197 ASN A O 1
ATOM 1663 N N . THR A 1 198 ? -30.016 -26.584 26.455 1.00 72.00 198 THR A N 1
ATOM 1664 C CA . THR A 1 198 ? -30.702 -27.611 25.657 1.00 72.00 198 THR A CA 1
ATOM 1665 C C . THR A 1 198 ? -30.628 -28.983 26.311 1.00 72.00 198 THR A C 1
ATOM 1667 O O . THR A 1 198 ? -31.663 -29.633 26.411 1.00 72.00 198 THR A O 1
ATOM 1670 N N . TRP A 1 199 ? -29.479 -29.398 26.857 1.00 54.25 199 TRP A N 1
ATOM 1671 C CA . TRP A 1 199 ? -29.374 -30.663 27.602 1.00 54.25 199 TRP A CA 1
ATOM 1672 C C . TRP A 1 199 ? -30.284 -30.690 28.841 1.00 54.25 199 TRP A C 1
ATOM 1674 O O . TRP A 1 199 ? -30.932 -31.701 29.104 1.00 54.25 199 TRP A O 1
ATOM 1684 N N . LYS A 1 200 ? -30.402 -29.573 29.574 1.00 65.00 200 LYS A N 1
ATOM 1685 C CA . LYS A 1 200 ? -31.345 -29.448 30.703 1.00 65.00 200 LYS A CA 1
ATOM 1686 C C . LYS A 1 200 ? -32.808 -29.513 30.263 1.00 65.00 200 LYS A C 1
ATOM 1688 O O . LYS A 1 200 ? -33.612 -30.158 30.933 1.00 65.00 200 LYS A O 1
ATOM 1693 N N . ALA A 1 201 ? -33.158 -28.856 29.158 1.00 60.72 201 ALA A N 1
ATOM 1694 C CA . ALA A 1 201 ? -34.511 -28.894 28.609 1.00 60.72 201 ALA A CA 1
ATOM 1695 C C . ALA A 1 201 ? -34.885 -30.308 28.132 1.00 60.72 201 ALA A C 1
ATOM 1697 O O . ALA A 1 201 ? -35.976 -30.784 28.436 1.00 60.72 201 ALA A O 1
ATOM 1698 N N . TRP A 1 202 ? -33.955 -31.003 27.472 1.00 55.66 202 TRP A N 1
ATOM 1699 C CA . TRP A 1 202 ? -34.137 -32.383 27.022 1.00 55.66 202 TRP A CA 1
ATOM 1700 C C . TRP A 1 202 ? -34.299 -33.356 28.192 1.00 55.66 202 TRP A C 1
ATOM 1702 O O . TRP A 1 202 ? -35.249 -34.128 28.214 1.00 55.66 202 TRP A O 1
ATOM 1712 N N . ALA A 1 203 ? -33.444 -33.265 29.217 1.00 61.72 203 ALA A N 1
ATOM 1713 C CA . ALA A 1 203 ? -33.559 -34.099 30.414 1.00 61.72 203 ALA A CA 1
ATOM 1714 C C . ALA A 1 203 ? -34.910 -33.913 31.133 1.00 61.72 203 ALA A C 1
ATOM 1716 O O . ALA A 1 203 ? -35.497 -34.880 31.616 1.00 61.72 203 ALA A O 1
ATOM 1717 N N . LYS A 1 204 ? -35.432 -32.679 31.165 1.00 60.81 204 LYS A N 1
ATOM 1718 C CA . LYS A 1 204 ? -36.742 -32.369 31.753 1.00 60.81 204 LYS A CA 1
ATOM 1719 C C . LYS A 1 204 ? -37.904 -32.936 30.927 1.00 60.81 204 LYS A C 1
ATOM 1721 O O . LYS A 1 204 ? -38.867 -33.428 31.506 1.00 60.81 204 LYS A O 1
ATOM 1726 N N . PHE A 1 205 ? -37.804 -32.892 29.598 1.00 48.28 205 PHE A N 1
ATOM 1727 C CA . PHE A 1 205 ? -38.816 -33.436 28.689 1.00 48.28 205 PHE A CA 1
ATOM 1728 C C . PHE A 1 205 ? -38.845 -34.974 28.723 1.00 48.28 205 PHE A C 1
ATOM 1730 O O . PHE A 1 205 ? -39.911 -35.567 28.867 1.00 48.28 205 PHE A O 1
ATOM 1737 N N . SER A 1 206 ? -37.680 -35.630 28.709 1.00 59.88 206 SER A N 1
ATOM 1738 C CA . SER A 1 206 ? -37.582 -37.093 28.810 1.00 59.88 206 SER A CA 1
ATOM 1739 C C . SER A 1 206 ? -38.107 -37.642 30.142 1.00 59.88 206 SER A C 1
ATOM 1741 O O . SER A 1 206 ? -38.710 -38.711 30.161 1.00 59.88 206 SER A O 1
ATOM 1743 N N . ALA A 1 207 ? -37.941 -36.911 31.250 1.00 57.41 207 ALA A N 1
ATOM 1744 C CA . ALA A 1 207 ? -38.477 -37.313 32.554 1.00 57.41 207 ALA A CA 1
ATOM 1745 C C . ALA A 1 207 ? -40.017 -37.249 32.628 1.00 57.41 207 ALA A C 1
ATOM 1747 O O . ALA A 1 207 ? -40.626 -38.052 33.330 1.00 57.41 207 ALA A O 1
ATOM 1748 N N . MET A 1 208 ? -40.656 -36.330 31.892 1.00 53.38 208 MET A N 1
ATOM 1749 C CA . MET A 1 208 ? -42.122 -36.212 31.845 1.00 53.38 208 MET A CA 1
ATOM 1750 C C . MET A 1 208 ? -42.790 -37.319 31.020 1.00 53.38 208 MET A C 1
ATOM 1752 O O . MET A 1 208 ? -43.898 -37.727 31.349 1.00 53.38 208 MET A O 1
ATOM 1756 N N . HIS A 1 209 ? -42.122 -37.835 29.987 1.00 54.38 209 HIS A N 1
ATOM 1757 C CA . HIS A 1 209 ? -42.677 -38.877 29.113 1.00 54.38 209 HIS A CA 1
ATOM 1758 C C . HIS A 1 209 ? -42.360 -40.316 29.549 1.00 54.38 209 HIS A C 1
ATOM 1760 O O . HIS A 1 209 ? -42.891 -41.251 28.964 1.00 54.38 209 HIS A O 1
ATOM 1766 N N . ALA A 1 210 ? -41.538 -40.511 30.583 1.00 54.81 210 ALA A N 1
ATOM 1767 C CA . ALA A 1 210 ? -41.224 -41.832 31.140 1.00 54.81 210 ALA A CA 1
ATOM 1768 C C . ALA A 1 210 ? -42.186 -42.286 32.264 1.00 54.81 210 ALA A C 1
ATOM 1770 O O . ALA A 1 210 ? -41.950 -43.321 32.878 1.00 54.81 210 ALA A O 1
ATOM 1771 N N . SER A 1 211 ? -43.236 -41.508 32.566 1.00 51.53 211 SER A N 1
ATOM 1772 C CA . SER A 1 211 ? -44.200 -41.778 33.655 1.00 51.53 211 SER A CA 1
ATOM 1773 C C . SER A 1 211 ? -45.634 -42.046 33.165 1.00 51.53 211 SER A C 1
ATOM 1775 O O . SER A 1 211 ? -46.587 -41.751 33.881 1.00 51.53 211 SER A O 1
ATOM 1777 N N . THR A 1 212 ? -45.803 -42.567 31.946 1.00 43.34 212 THR A N 1
ATOM 1778 C CA . THR A 1 212 ? -47.101 -43.055 31.425 1.00 43.34 212 THR A CA 1
ATOM 1779 C C . THR A 1 212 ? -46.966 -44.521 31.055 1.00 43.34 212 THR A C 1
ATOM 1781 O O . THR A 1 212 ? -47.917 -45.278 31.335 1.00 43.34 212 THR A O 1
#